Protein AF-A0A4Q4NKF7-F1 (afdb_monomer_lite)

Radius of gyration: 35.76 Å; chains: 1; bounding box: 92×66×94 Å

Organism: Alternaria alternata (NCBI:txid5599)

Secondary structure (DSSP, 8-state):
---S----HHHHHHHSPPPGGGGG-TTTHHHHHHHHHSPP------HHHHTTBTTEEE-TTS-EEE---EEEPPBPTTS-BPPP-TT--B-TTSPBP-BTTT----TTTS-EEE-SSSS-EEEGGGSSS--SSPPP--TT-SEEEPP--TTSHHHHHHHT-SPP--TT--S-----TTSPPP----PPP--BSSPPEEEPSSSS-----S-EEEE--SS----S-------S---S-GGGPEEEEEHHHHHHHHHHHHHHHHHHHHHHHHHHHHHHHHHHHHHHHHHHS-HHHHHHHHHHHHHHT-------SHHHHHHHHHHHHHH--HHHHHHHHTSPPPPPPHHHHHHHHHHHHHHHHHH--

Foldseek 3Di:
DPPDDDDFLLRCLVVDDDDPPLVVDVVCSVVVNVVSNDGDADDADPPCVQQFWPQWHADPNRDIDGDFDKDFADDDPPDFGDDDQQQDQADPVRDGAAAPQPRDHSPSPFGWDQAPVDRHIHTQCRAVVRHPDDQDDDSPDRIDGGDHGPVDCVVCLQCQVDDQPAPPCPPPPPVPPPDDPPPRHRDDQTETPDAAEDEDLDQADDDARPQEDEDEDPPPPDPSPDDDPPPPPPPVPSSHHYYYHYPVRVVVVVVVVVVVVVVVVVVVVVVVVVVVVVVVVVVVVLVPDQLVVNLVVLVVVVVVDPDDDDDDDPVVVVVVVSVCSNPDDPVVSVVVSPDDDDDDDPVVVVVVVVVVVVVDVVVYD

Sequence (365 aa):
VPDGAFYCYECNAKSAAPDDSADSYPSLGPLFNKLERTNPRAFALPSDIQNNFEGVSARPDGSYSEEVKKFPLAKNSGYGYQRPEYTKLIDADHKVILCTQCGVSSGNKRQMLKCDFCHAYWHLDCVDPPLANPPHISLEASQRDAWRCPRHIEHDLRSGLLLQNDLTSKDGDSEMADAAPVARVPRRVRVRKQPEYVESTFSRGMRNNGLIDIKNDPDDDTDGEGNYVFGDNESKDVNSKIFRVPEKGLILDFVSKVKSGRVGKKVEARHAADTASRRRASMQNFIAYPFPQQQAALALAQLANKTPETNLGEGKVHALILGLTSEAPPAVSSAMSNADPPPPSADERAHLEMLQKLIQQRLGA

Structure (mmCIF, N/CA/C/O backbone):
data_AF-A0A4Q4NKF7-F1
#
_entry.id   AF-A0A4Q4NKF7-F1
#
loop_
_atom_site.group_PDB
_atom_site.id
_atom_site.type_symbol
_atom_site.label_atom_id
_atom_site.label_alt_id
_atom_site.label_comp_id
_atom_site.label_asym_id
_atom_site.label_entity_id
_atom_site.label_seq_id
_atom_site.pdbx_PDB_ins_code
_atom_site.Cartn_x
_atom_site.Cartn_y
_atom_site.Cartn_z
_atom_site.occupancy
_atom_site.B_iso_or_equiv
_atom_site.auth_seq_id
_atom_site.auth_comp_id
_atom_site.auth_asym_id
_atom_site.auth_atom_id
_atom_site.pdbx_PDB_model_num
ATOM 1 N N . VAL A 1 1 ? 43.721 9.878 -8.831 1.00 48.84 1 VAL A N 1
ATOM 2 C CA . VAL A 1 1 ? 43.170 9.188 -10.021 1.00 48.84 1 VAL A CA 1
ATOM 3 C C . VAL A 1 1 ? 44.232 8.189 -10.449 1.00 48.84 1 VAL A C 1
ATOM 5 O O . VAL A 1 1 ? 45.390 8.567 -10.348 1.00 48.84 1 VAL A O 1
ATOM 8 N N . PRO A 1 2 ? 43.920 6.926 -10.778 1.00 61.34 2 PRO A N 1
ATOM 9 C CA . PRO A 1 2 ? 44.951 6.001 -11.239 1.00 61.34 2 PRO A CA 1
ATOM 10 C C . PRO A 1 2 ? 45.514 6.508 -12.574 1.00 61.34 2 PRO A C 1
ATOM 12 O O . PRO A 1 2 ? 44.757 6.669 -13.529 1.00 61.34 2 PRO A O 1
ATOM 15 N N . ASP A 1 3 ? 46.816 6.786 -12.619 1.00 57.28 3 ASP A N 1
ATOM 16 C CA . ASP A 1 3 ? 47.519 7.267 -13.810 1.00 57.28 3 ASP A CA 1
ATOM 17 C C . ASP A 1 3 ? 47.882 6.072 -14.707 1.00 57.28 3 ASP A C 1
ATOM 19 O O . ASP A 1 3 ? 48.965 5.497 -14.614 1.00 57.28 3 ASP A O 1
ATOM 23 N N . GLY A 1 4 ? 46.938 5.646 -15.548 1.00 74.25 4 GLY A N 1
ATOM 24 C CA . GLY A 1 4 ? 47.140 4.562 -16.509 1.00 74.25 4 GLY A CA 1
ATOM 25 C C . GLY A 1 4 ? 45.935 4.345 -17.425 1.00 74.25 4 GLY A C 1
ATOM 26 O O . GLY A 1 4 ? 44.800 4.653 -17.064 1.00 74.25 4 GLY A O 1
ATOM 27 N N . ALA A 1 5 ? 46.176 3.813 -18.627 1.00 78.19 5 ALA A N 1
ATOM 28 C CA . ALA A 1 5 ? 45.107 3.424 -19.543 1.00 78.19 5 ALA A CA 1
ATOM 29 C C . ALA A 1 5 ? 44.425 2.144 -19.032 1.00 78.19 5 ALA A C 1
ATOM 31 O O . ALA A 1 5 ? 45.059 1.097 -18.911 1.00 78.19 5 ALA A O 1
ATOM 32 N N . PHE A 1 6 ? 43.132 2.231 -18.716 1.00 78.62 6 PHE A N 1
ATOM 33 C CA . PHE A 1 6 ? 42.325 1.077 -18.327 1.00 78.62 6 PHE A CA 1
ATOM 34 C C . PHE A 1 6 ? 41.831 0.344 -19.578 1.00 78.62 6 PHE A C 1
ATOM 36 O O . PHE A 1 6 ? 41.068 0.900 -20.370 1.00 78.62 6 PHE A O 1
ATOM 43 N N . TYR A 1 7 ? 42.252 -0.908 -19.745 1.00 78.31 7 TYR A N 1
ATOM 44 C CA . TYR A 1 7 ? 41.812 -1.777 -20.833 1.00 78.31 7 TYR A CA 1
ATOM 45 C C . TYR A 1 7 ? 40.830 -2.830 -20.314 1.00 78.31 7 TYR A C 1
ATOM 47 O O . TYR A 1 7 ? 40.973 -3.340 -19.206 1.00 78.31 7 TYR A O 1
ATOM 55 N N . CYS A 1 8 ? 39.831 -3.170 -21.132 1.00 81.56 8 CYS A N 1
ATOM 56 C CA . CYS A 1 8 ? 38.895 -4.253 -20.835 1.00 81.56 8 CYS A CA 1
ATOM 57 C C . CYS A 1 8 ? 39.622 -5.610 -20.756 1.00 81.56 8 CYS A C 1
ATOM 59 O O . CYS A 1 8 ? 40.672 -5.757 -21.375 1.00 81.56 8 CYS A O 1
ATOM 61 N N . TYR A 1 9 ? 39.081 -6.627 -20.077 1.00 80.25 9 TYR A N 1
ATOM 62 C CA . TYR A 1 9 ? 39.738 -7.945 -19.971 1.00 80.25 9 TYR A CA 1
ATOM 63 C C . TYR A 1 9 ? 39.954 -8.602 -21.343 1.00 80.25 9 TYR A C 1
ATOM 65 O O . TYR A 1 9 ? 41.010 -9.161 -21.616 1.00 80.25 9 TYR A O 1
ATOM 73 N N . GLU A 1 10 ? 39.014 -8.419 -22.273 1.00 81.69 10 GLU A N 1
ATOM 74 C CA . GLU A 1 10 ? 39.175 -8.854 -23.670 1.00 81.69 10 GLU A CA 1
ATOM 75 C C . GLU A 1 10 ? 40.265 -8.083 -24.429 1.00 81.69 10 GLU A C 1
ATOM 77 O O . GLU A 1 10 ? 40.859 -8.606 -25.368 1.00 81.69 10 GLU A O 1
ATOM 82 N N . CYS A 1 11 ? 40.485 -6.823 -24.065 1.00 80.38 11 CYS A N 1
ATOM 83 C CA . CYS A 1 11 ? 41.453 -5.925 -24.679 1.00 80.38 11 CYS A CA 1
ATOM 84 C C . CYS A 1 11 ? 42.851 -6.234 -24.131 1.00 80.38 11 CYS A C 1
ATOM 86 O O . CYS A 1 11 ? 43.793 -6.368 -24.904 1.00 80.38 11 CYS A O 1
ATOM 88 N N . ASN A 1 12 ? 42.944 -6.431 -22.813 1.00 79.94 12 ASN A N 1
ATOM 89 C CA . ASN A 1 12 ? 44.158 -6.794 -22.100 1.00 79.94 12 ASN A CA 1
ATOM 90 C C . ASN A 1 12 ? 44.653 -8.180 -22.530 1.00 79.94 12 ASN A C 1
ATOM 92 O O . ASN A 1 12 ? 45.821 -8.334 -22.848 1.00 79.94 12 ASN A O 1
ATOM 96 N N . ALA A 1 13 ? 43.755 -9.159 -22.677 1.00 73.81 13 ALA A N 1
ATOM 97 C CA . ALA A 1 13 ? 44.094 -10.487 -23.190 1.00 73.81 13 ALA A CA 1
ATOM 98 C C . ALA A 1 13 ? 44.511 -10.499 -24.677 1.00 73.81 13 ALA A C 1
ATOM 100 O O . ALA A 1 13 ? 45.091 -11.475 -25.142 1.00 73.81 13 ALA A O 1
ATOM 101 N N . LYS A 1 14 ? 44.195 -9.447 -25.449 1.00 74.25 14 LYS A N 1
ATOM 102 C CA . LYS A 1 14 ? 44.674 -9.276 -26.834 1.00 74.25 14 LYS A CA 1
ATOM 103 C C . LYS A 1 14 ? 46.020 -8.553 -26.903 1.00 74.25 14 LYS A C 1
ATOM 105 O O . LYS A 1 14 ? 46.737 -8.736 -27.881 1.00 74.25 14 LYS A O 1
ATOM 110 N N . SER A 1 15 ? 46.325 -7.702 -25.923 1.00 70.25 15 SER A N 1
ATOM 111 C CA . SER A 1 15 ? 47.570 -6.927 -25.854 1.00 70.25 15 SER A CA 1
ATOM 112 C C . SER A 1 15 ? 48.666 -7.595 -25.026 1.00 70.25 15 SER A C 1
ATOM 114 O O . SER A 1 15 ? 49.839 -7.294 -25.231 1.00 70.25 15 SER A O 1
ATOM 116 N N . ALA A 1 16 ? 48.301 -8.463 -24.084 1.00 66.25 16 ALA A N 1
ATOM 117 C CA . ALA A 1 16 ? 49.237 -9.233 -23.282 1.00 66.25 16 ALA A CA 1
ATOM 118 C C . ALA A 1 16 ? 49.855 -10.358 -24.125 1.00 66.25 16 ALA A C 1
ATOM 120 O O . ALA A 1 16 ? 49.164 -11.030 -24.893 1.00 66.25 16 ALA A O 1
ATOM 121 N N . ALA A 1 17 ? 51.167 -10.554 -23.978 1.00 61.12 17 ALA A N 1
ATOM 122 C CA . ALA A 1 17 ? 51.824 -11.773 -24.434 1.00 61.12 17 ALA A CA 1
ATOM 123 C C . ALA A 1 17 ? 51.224 -12.978 -23.679 1.00 61.12 17 ALA A C 1
ATOM 125 O O . ALA A 1 17 ? 50.759 -12.797 -22.553 1.00 61.12 17 ALA A O 1
ATOM 126 N N . PRO A 1 18 ? 51.184 -14.184 -24.273 1.00 59.16 18 PRO A N 1
ATOM 127 C CA . PRO A 1 18 ? 50.710 -15.365 -23.560 1.00 59.16 18 PRO A CA 1
ATOM 128 C C . PRO A 1 18 ? 51.575 -15.584 -22.311 1.00 59.16 18 PRO A C 1
ATOM 130 O O . PRO A 1 18 ? 52.778 -15.796 -22.432 1.00 59.16 18 PRO A O 1
ATOM 133 N N . ASP A 1 19 ? 50.971 -15.488 -21.127 1.00 60.38 19 ASP A N 1
ATOM 134 C CA . ASP A 1 19 ? 51.617 -15.857 -19.868 1.00 60.38 19 ASP A CA 1
ATOM 135 C C . ASP A 1 19 ? 51.584 -17.388 -19.726 1.00 60.38 19 ASP A C 1
ATOM 137 O O . ASP A 1 19 ? 50.515 -18.003 -19.721 1.00 60.38 19 ASP A O 1
ATOM 141 N N . ASP A 1 20 ? 52.753 -18.010 -19.548 1.00 57.59 20 ASP A N 1
ATOM 142 C CA . ASP A 1 20 ? 52.935 -19.462 -19.344 1.00 57.59 20 ASP A CA 1
ATOM 143 C C . ASP A 1 20 ? 52.402 -19.960 -17.973 1.00 57.59 20 ASP A C 1
ATOM 145 O O . ASP A 1 20 ? 52.614 -21.098 -17.556 1.00 57.59 20 ASP A O 1
ATOM 149 N N . SER A 1 21 ? 51.688 -19.114 -17.223 1.00 57.19 21 SER A N 1
ATOM 150 C CA . SER A 1 21 ? 51.133 -19.437 -15.901 1.00 57.19 21 SER A CA 1
ATOM 151 C C . SER A 1 21 ? 50.000 -20.476 -15.961 1.00 57.19 21 SER A C 1
ATOM 153 O O . SER A 1 21 ? 49.759 -21.187 -14.977 1.00 57.19 21 SER A O 1
ATOM 155 N N . ALA A 1 22 ? 49.355 -20.629 -17.125 1.00 53.47 22 ALA A N 1
ATOM 156 C CA . ALA A 1 22 ? 48.313 -21.622 -17.392 1.00 53.47 22 ALA A CA 1
ATOM 157 C C . ALA A 1 22 ? 48.811 -23.082 -17.321 1.00 53.47 22 ALA A C 1
ATOM 159 O O . ALA A 1 22 ? 47.999 -23.992 -17.130 1.00 53.47 22 ALA A O 1
ATOM 160 N N . ASP A 1 23 ? 50.128 -23.304 -17.392 1.00 57.28 23 ASP A N 1
ATOM 161 C CA . ASP A 1 23 ? 50.753 -24.629 -17.290 1.00 57.28 23 ASP A CA 1
ATOM 162 C C . ASP A 1 23 ? 50.807 -25.166 -15.849 1.00 57.28 23 ASP A C 1
ATOM 164 O O . ASP A 1 23 ? 51.078 -26.346 -15.622 1.00 57.28 23 ASP A O 1
ATOM 168 N N . SER A 1 24 ? 50.486 -24.330 -14.853 1.00 64.75 24 SER A N 1
ATOM 169 C CA . SER A 1 24 ? 50.510 -24.723 -13.435 1.00 64.75 24 SER A CA 1
ATOM 170 C C . SER A 1 24 ? 49.331 -25.621 -13.023 1.00 64.75 24 SER A C 1
ATOM 172 O O . SER A 1 24 ? 49.418 -26.319 -12.013 1.00 64.75 24 SER A O 1
ATOM 174 N N . TYR A 1 25 ? 48.231 -25.639 -13.791 1.00 70.25 25 TYR A N 1
ATOM 175 C CA . TYR A 1 25 ? 47.032 -26.436 -13.489 1.00 70.25 25 TYR A CA 1
ATOM 176 C C . TYR A 1 25 ? 46.437 -27.067 -14.762 1.00 70.25 25 TYR A C 1
ATOM 178 O O . TYR A 1 25 ? 45.525 -26.497 -15.356 1.00 70.25 25 TYR A O 1
ATOM 186 N N . PRO A 1 26 ? 46.859 -28.273 -15.182 1.00 71.81 26 PRO A N 1
ATOM 187 C CA . PRO A 1 26 ? 46.463 -28.853 -16.473 1.00 71.81 26 PRO A CA 1
ATOM 188 C C . PRO A 1 26 ? 44.953 -29.120 -16.628 1.00 71.81 26 PRO A C 1
ATOM 190 O O . PRO A 1 26 ? 44.441 -29.141 -17.745 1.00 71.81 26 PRO A O 1
ATOM 193 N N . SER A 1 27 ? 44.211 -29.299 -15.530 1.00 79.38 27 SER A N 1
ATOM 194 C CA . SER A 1 27 ? 42.756 -29.524 -15.561 1.00 79.38 27 SER A CA 1
ATOM 195 C C . SER A 1 27 ? 41.921 -28.238 -15.549 1.00 79.38 27 SER A C 1
ATOM 197 O O . SER A 1 27 ? 40.806 -28.230 -16.069 1.00 79.38 27 SER A O 1
ATOM 199 N N . LEU A 1 28 ? 42.440 -27.152 -14.966 1.00 80.75 28 LEU A N 1
ATOM 200 C CA . LEU A 1 28 ? 41.718 -25.886 -14.777 1.00 80.75 28 LEU A CA 1
ATOM 201 C C . LEU A 1 28 ? 42.292 -24.729 -15.609 1.00 80.75 28 LEU A C 1
ATOM 203 O O . LEU A 1 28 ? 41.629 -23.706 -15.756 1.00 80.75 28 LEU A O 1
ATOM 207 N N . GLY A 1 29 ? 43.469 -24.891 -16.214 1.00 77.19 29 GLY A N 1
ATOM 208 C CA . GLY A 1 29 ? 44.121 -23.902 -17.078 1.00 77.19 29 GLY A CA 1
ATOM 209 C C . GLY A 1 29 ? 43.219 -23.375 -18.203 1.00 77.19 29 GLY A C 1
ATOM 210 O O . GLY A 1 29 ? 43.100 -22.159 -18.358 1.00 77.19 29 GLY A O 1
ATOM 211 N N . PRO A 1 30 ? 42.457 -24.227 -18.923 1.00 80.88 30 PRO A N 1
ATOM 212 C CA . PRO A 1 30 ? 41.509 -23.757 -19.935 1.00 80.88 30 PRO A CA 1
ATOM 213 C C . PRO A 1 30 ? 40.360 -22.903 -19.375 1.00 80.88 30 PRO A C 1
ATOM 215 O O . PRO A 1 30 ? 39.763 -22.120 -20.115 1.00 80.88 30 PRO A O 1
ATOM 218 N N . LEU A 1 31 ? 40.012 -23.067 -18.094 1.00 81.31 31 LEU A N 1
ATOM 219 C CA . LEU A 1 31 ? 38.978 -22.275 -17.425 1.00 81.31 31 LEU A CA 1
ATOM 220 C C . LEU A 1 31 ? 39.528 -20.926 -16.964 1.00 81.31 31 LEU A C 1
ATOM 222 O O . LEU A 1 31 ? 38.865 -19.919 -17.196 1.00 81.31 31 LEU A O 1
ATOM 226 N N . PHE A 1 32 ? 40.735 -20.887 -16.394 1.00 80.56 32 PHE A N 1
ATOM 227 C CA . PHE A 1 32 ? 41.399 -19.635 -16.018 1.00 80.56 32 PHE A CA 1
ATOM 228 C C . PHE A 1 32 ? 41.667 -18.748 -17.240 1.00 80.56 32 PHE A C 1
ATOM 230 O O . PHE A 1 32 ? 41.266 -17.587 -17.237 1.00 80.56 32 PHE A O 1
ATOM 237 N N . ASN A 1 33 ? 42.142 -19.330 -18.348 1.00 78.31 33 ASN A N 1
ATOM 238 C CA . ASN A 1 33 ? 42.313 -18.616 -19.620 1.00 78.31 33 ASN A CA 1
ATOM 239 C C . ASN A 1 33 ? 40.998 -18.047 -20.176 1.00 78.31 33 ASN A C 1
ATOM 241 O O . ASN A 1 33 ? 40.972 -16.993 -20.813 1.00 78.31 33 ASN A O 1
ATOM 245 N N . LYS A 1 34 ? 39.874 -18.744 -19.963 1.00 82.94 34 LYS A N 1
ATOM 246 C CA . LYS A 1 34 ? 38.555 -18.217 -20.334 1.00 82.94 34 LYS A CA 1
ATOM 247 C C . LYS A 1 34 ? 38.126 -17.092 -19.398 1.00 82.94 34 LYS A C 1
ATOM 249 O O . LYS A 1 34 ? 37.615 -16.097 -19.895 1.00 82.94 34 LYS A O 1
ATOM 254 N N . LEU A 1 35 ? 38.347 -17.237 -18.092 1.00 82.12 35 LEU A N 1
ATOM 255 C CA . LEU A 1 35 ? 37.954 -16.264 -17.073 1.00 82.12 35 LEU A CA 1
ATOM 256 C C . LEU A 1 35 ? 38.693 -14.933 -17.259 1.00 82.12 35 LEU A C 1
ATOM 258 O O . LEU A 1 35 ? 38.050 -13.887 -17.289 1.00 82.12 35 LEU A O 1
ATOM 262 N N . GLU A 1 36 ? 40.005 -14.976 -17.487 1.00 79.44 36 GLU A N 1
ATOM 263 C CA . GLU A 1 36 ? 40.850 -13.794 -17.717 1.00 79.44 36 GLU A CA 1
ATOM 264 C C . GLU A 1 36 ? 40.511 -13.047 -19.012 1.00 79.44 36 GLU A C 1
ATOM 266 O O . GLU A 1 36 ? 40.749 -11.845 -19.119 1.00 79.44 36 GLU A O 1
ATOM 271 N N . ARG A 1 37 ? 39.909 -13.740 -19.989 1.00 82.25 37 ARG A N 1
ATOM 272 C CA . ARG A 1 37 ? 39.471 -13.156 -21.264 1.00 82.25 37 ARG A CA 1
ATOM 273 C C . ARG A 1 37 ? 38.011 -12.705 -21.256 1.00 82.25 37 ARG A C 1
ATOM 275 O O . ARG A 1 37 ? 37.599 -11.990 -22.167 1.00 82.25 37 ARG A O 1
ATOM 282 N N . THR A 1 38 ? 37.207 -13.121 -20.281 1.00 82.44 38 THR A N 1
ATOM 283 C CA . THR A 1 38 ? 35.796 -12.730 -20.183 1.00 82.44 38 THR A CA 1
ATOM 284 C C . THR A 1 38 ? 35.627 -11.510 -19.296 1.00 82.44 38 THR A C 1
ATOM 286 O O . THR A 1 38 ? 35.990 -11.527 -18.124 1.00 82.44 38 THR A O 1
ATOM 289 N N . ASN A 1 39 ? 34.999 -10.461 -19.827 1.00 81.94 39 ASN A N 1
ATOM 290 C CA . ASN A 1 39 ? 34.592 -9.333 -18.999 1.00 81.94 39 ASN A CA 1
ATOM 291 C C . ASN A 1 39 ? 33.530 -9.781 -17.973 1.00 81.94 39 ASN A C 1
ATOM 293 O O . ASN A 1 39 ? 32.580 -10.479 -18.352 1.00 81.94 39 ASN A O 1
ATOM 297 N N . PRO A 1 40 ? 33.635 -9.368 -16.695 1.00 78.31 40 PRO A N 1
ATOM 298 C CA . PRO A 1 40 ? 32.617 -9.673 -15.702 1.00 78.31 40 PRO A CA 1
ATOM 299 C C . PRO A 1 40 ? 31.291 -9.034 -16.125 1.00 78.31 40 PRO A C 1
ATOM 301 O O . PRO A 1 40 ? 31.213 -7.833 -16.382 1.00 78.31 40 PRO A O 1
ATOM 304 N N . ARG A 1 41 ? 30.235 -9.845 -16.208 1.00 72.56 41 ARG A N 1
ATOM 305 C CA . ARG A 1 41 ? 28.868 -9.375 -16.452 1.00 72.56 41 ARG A CA 1
ATOM 306 C C . ARG A 1 41 ? 28.084 -9.464 -15.155 1.00 72.56 41 ARG A C 1
ATOM 308 O O . ARG A 1 41 ? 28.247 -10.416 -14.393 1.00 72.56 41 ARG A O 1
ATOM 315 N N . ALA A 1 42 ? 27.209 -8.491 -14.921 1.00 74.69 42 ALA A N 1
ATOM 316 C CA . ALA A 1 42 ? 26.218 -8.618 -13.866 1.00 74.69 42 ALA A CA 1
ATOM 317 C C . ALA A 1 42 ? 25.374 -9.878 -14.119 1.00 74.69 42 ALA A C 1
ATOM 319 O O . ALA A 1 42 ? 25.045 -10.196 -15.265 1.00 74.69 42 ALA A O 1
ATOM 320 N N . PHE A 1 43 ? 25.046 -10.605 -13.051 1.00 76.94 43 PHE A N 1
ATOM 321 C CA . PHE A 1 43 ? 24.174 -11.769 -13.135 1.00 76.94 43 PHE A CA 1
ATOM 322 C C . PHE A 1 43 ? 22.834 -11.367 -13.770 1.00 76.94 43 PHE A C 1
ATOM 324 O O . PHE A 1 43 ? 22.115 -10.521 -13.237 1.00 76.94 43 PHE A O 1
ATOM 331 N N . ALA A 1 44 ? 22.506 -11.978 -14.908 1.00 77.50 44 ALA A N 1
ATOM 332 C CA . ALA A 1 44 ? 21.255 -11.767 -15.623 1.00 77.50 44 ALA A CA 1
ATOM 333 C C . ALA A 1 44 ? 20.471 -13.080 -15.651 1.00 77.50 44 ALA A C 1
ATOM 335 O O . ALA A 1 44 ? 21.021 -14.129 -15.988 1.00 77.50 44 ALA A O 1
ATOM 336 N N . LEU A 1 45 ? 19.182 -13.028 -15.305 1.00 81.94 45 LEU A N 1
ATOM 337 C CA . LEU A 1 45 ? 18.319 -14.203 -15.415 1.00 81.94 45 LEU A CA 1
ATOM 338 C C . LEU A 1 45 ? 18.084 -14.539 -16.902 1.00 81.94 45 LEU A C 1
ATOM 340 O O . LEU A 1 45 ? 18.171 -13.640 -17.737 1.00 81.94 45 LEU A O 1
ATOM 344 N N . PRO A 1 46 ? 17.755 -15.790 -17.256 1.00 85.62 46 PRO A N 1
ATOM 345 C CA . PRO A 1 46 ? 17.322 -16.144 -18.608 1.00 85.62 46 PRO A CA 1
ATOM 346 C C . PRO A 1 46 ? 16.171 -15.261 -19.114 1.00 85.62 46 PRO A C 1
ATOM 348 O O . PRO A 1 46 ? 15.293 -14.877 -18.335 1.00 85.62 46 PRO A O 1
ATOM 351 N N . SER A 1 47 ? 16.149 -14.978 -20.422 1.00 78.94 47 SER A N 1
ATOM 352 C CA . SER A 1 47 ? 15.146 -14.120 -21.084 1.00 78.94 47 SER A CA 1
ATOM 353 C C . SER A 1 47 ? 13.708 -14.547 -20.799 1.00 78.94 47 SER A C 1
ATOM 355 O O . SER A 1 47 ? 12.826 -13.700 -20.657 1.00 78.94 47 SER A O 1
ATOM 357 N N . ASP A 1 48 ? 13.488 -15.851 -20.662 1.00 80.69 48 ASP A N 1
ATOM 358 C CA . ASP A 1 48 ? 12.171 -16.434 -20.412 1.00 80.69 48 ASP A CA 1
ATOM 359 C C . ASP A 1 48 ? 11.637 -16.020 -19.039 1.00 80.69 48 ASP A C 1
ATOM 361 O O . ASP A 1 48 ? 10.456 -15.723 -18.890 1.00 80.69 48 ASP A O 1
ATOM 365 N N . ILE A 1 49 ? 12.519 -15.913 -18.039 1.00 80.81 49 ILE A N 1
ATOM 366 C CA . ILE A 1 49 ? 12.158 -15.476 -16.687 1.00 80.81 49 ILE A CA 1
ATOM 367 C C . ILE A 1 49 ? 12.051 -13.950 -16.627 1.00 80.81 49 ILE A C 1
ATOM 369 O O . ILE A 1 49 ? 11.142 -13.427 -15.981 1.00 80.81 49 ILE A O 1
ATOM 373 N N . GLN A 1 50 ? 12.936 -13.232 -17.327 1.00 79.75 50 GLN A N 1
ATOM 374 C CA . GLN A 1 50 ? 12.899 -11.766 -17.397 1.00 79.75 50 GLN A CA 1
ATOM 375 C C . GLN A 1 50 ? 11.576 -11.252 -17.981 1.00 79.75 50 GLN A C 1
ATOM 377 O O . GLN A 1 50 ? 11.033 -10.267 -17.489 1.00 79.75 50 GLN A O 1
ATOM 382 N N . ASN A 1 51 ? 11.047 -11.943 -18.996 1.00 79.06 51 ASN A N 1
ATOM 383 C CA . ASN A 1 51 ? 9.834 -11.552 -19.710 1.00 79.06 51 ASN A CA 1
ATOM 384 C C . ASN A 1 51 ? 8.558 -12.236 -19.205 1.00 79.06 51 ASN A C 1
ATOM 386 O O . ASN A 1 51 ? 7.494 -11.967 -19.760 1.00 79.06 51 ASN A O 1
ATOM 390 N N . ASN A 1 52 ? 8.639 -13.093 -18.183 1.00 81.69 52 ASN A N 1
ATOM 391 C CA . ASN A 1 52 ? 7.492 -13.857 -17.686 1.00 81.69 52 ASN A CA 1
ATOM 392 C C . ASN A 1 52 ? 6.411 -12.949 -17.075 1.00 81.69 52 ASN A C 1
ATOM 394 O O . ASN A 1 52 ? 5.219 -13.172 -17.269 1.00 81.69 52 ASN A O 1
ATOM 398 N N . PHE A 1 53 ? 6.817 -11.900 -16.358 1.00 78.81 53 PHE A N 1
ATOM 399 C CA . PHE A 1 53 ? 5.896 -11.025 -15.633 1.00 78.81 53 PHE A CA 1
ATOM 400 C C . PHE A 1 53 ? 5.530 -9.772 -16.429 1.00 78.81 53 PHE A C 1
ATOM 402 O O . PHE A 1 53 ? 6.361 -9.183 -17.124 1.00 78.81 53 PHE A O 1
ATOM 409 N N . GLU A 1 54 ? 4.276 -9.348 -16.315 1.00 76.81 54 GLU A N 1
ATOM 410 C CA . GLU A 1 54 ? 3.789 -8.103 -16.898 1.00 76.81 54 GLU A CA 1
ATOM 411 C C . GLU A 1 54 ? 4.467 -6.894 -16.231 1.00 76.81 54 GLU A C 1
ATOM 413 O O . GLU A 1 54 ? 4.633 -6.844 -15.011 1.00 76.81 54 GLU A O 1
ATOM 418 N N . GLY A 1 55 ? 4.898 -5.920 -17.038 1.00 72.25 55 GLY A N 1
ATOM 419 C CA . GLY A 1 55 ? 5.500 -4.675 -16.555 1.00 72.25 55 GLY A CA 1
ATOM 420 C C . GLY A 1 55 ? 6.955 -4.772 -16.082 1.00 72.25 55 GLY A C 1
ATOM 421 O O . GLY A 1 55 ? 7.495 -3.757 -15.645 1.00 72.25 55 GLY A O 1
ATOM 422 N N . VAL A 1 56 ? 7.605 -5.938 -16.183 1.00 77.56 56 VAL A N 1
ATOM 423 C CA . VAL A 1 56 ? 9.046 -6.100 -15.928 1.00 77.56 56 VAL A CA 1
ATOM 424 C C . VAL A 1 56 ? 9.778 -6.286 -17.252 1.00 77.56 56 VAL A C 1
ATOM 426 O O . VAL A 1 56 ? 9.424 -7.141 -18.063 1.00 77.56 56 VAL A O 1
ATOM 429 N N . SER A 1 57 ? 10.816 -5.478 -17.454 1.00 76.19 57 SER A N 1
ATOM 430 C CA . SER A 1 57 ? 11.710 -5.567 -18.605 1.00 76.19 57 SER A CA 1
ATOM 431 C C . SER A 1 57 ? 13.160 -5.463 -18.138 1.00 76.19 57 SER A C 1
ATOM 433 O O . SER A 1 57 ? 13.475 -4.710 -17.210 1.00 76.19 57 SER A O 1
ATOM 435 N N . ALA A 1 58 ? 14.052 -6.225 -18.765 1.00 80.75 58 ALA A N 1
ATOM 436 C CA . ALA A 1 58 ? 15.486 -6.039 -18.594 1.00 80.75 58 ALA A CA 1
ATOM 437 C C . ALA A 1 58 ? 16.010 -5.136 -19.712 1.00 80.75 58 ALA A C 1
ATOM 439 O O . ALA A 1 58 ? 15.715 -5.340 -20.892 1.00 80.75 58 ALA A O 1
ATOM 440 N N . ARG A 1 59 ? 16.792 -4.125 -19.340 1.00 76.38 59 ARG A N 1
ATOM 441 C CA . ARG A 1 59 ? 17.519 -3.289 -20.297 1.00 76.38 59 ARG A CA 1
ATOM 442 C C . ARG A 1 59 ? 18.718 -4.054 -20.873 1.00 76.38 59 ARG A C 1
ATOM 444 O O . ARG A 1 59 ? 19.170 -5.014 -20.247 1.00 76.38 59 ARG A O 1
ATOM 451 N N . PRO A 1 60 ? 19.293 -3.605 -22.006 1.00 73.25 60 PRO A N 1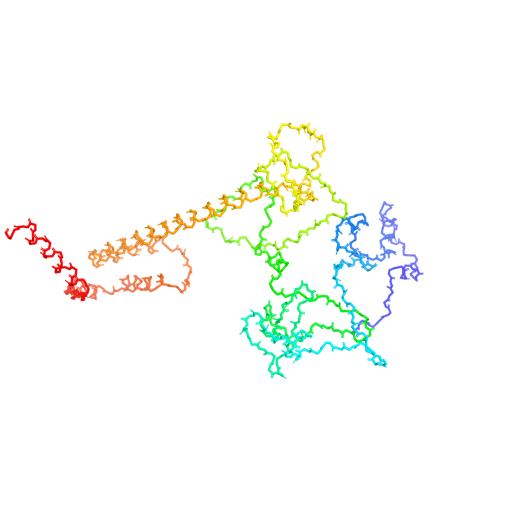
ATOM 452 C CA . PRO A 1 60 ? 20.517 -4.191 -22.567 1.00 73.25 60 PRO A CA 1
ATOM 453 C C . PRO A 1 60 ? 21.681 -4.275 -21.565 1.00 73.25 60 PRO A C 1
ATOM 455 O O . PRO A 1 60 ? 22.484 -5.202 -21.626 1.00 73.25 60 PRO A O 1
ATOM 458 N N . ASP A 1 61 ? 21.713 -3.357 -20.595 1.00 71.94 61 ASP A N 1
ATOM 459 C CA . ASP A 1 61 ? 22.723 -3.286 -19.531 1.00 71.94 61 ASP A CA 1
ATOM 460 C C . ASP A 1 61 ? 22.497 -4.306 -18.394 1.00 71.94 61 ASP A C 1
ATOM 462 O O . ASP A 1 61 ? 23.261 -4.350 -17.432 1.00 71.94 61 ASP A O 1
ATOM 466 N N . GLY A 1 62 ? 21.425 -5.106 -18.456 1.00 71.06 62 GLY A N 1
ATOM 467 C CA . GLY A 1 62 ? 21.055 -6.085 -17.427 1.00 71.06 62 GLY A CA 1
ATOM 468 C C . GLY A 1 62 ? 20.325 -5.499 -16.213 1.00 71.06 62 GLY A C 1
ATOM 469 O O . GLY A 1 62 ? 19.960 -6.242 -15.303 1.00 71.06 62 GLY A O 1
ATOM 470 N N . SER A 1 63 ? 20.071 -4.186 -16.189 1.00 76.38 63 SER A N 1
ATOM 471 C CA . SER A 1 63 ? 19.247 -3.551 -15.156 1.00 76.38 63 SER A CA 1
ATOM 472 C C . SER A 1 63 ? 17.757 -3.816 -15.395 1.00 76.38 63 SER A C 1
ATOM 474 O O . SER A 1 63 ? 17.248 -3.660 -16.508 1.00 76.38 63 SER A O 1
ATOM 476 N N . TYR A 1 64 ? 17.042 -4.211 -14.340 1.00 75.31 64 TYR A N 1
ATOM 477 C CA . TYR A 1 64 ? 15.590 -4.373 -14.387 1.00 75.31 64 TYR A CA 1
ATOM 478 C C . TYR A 1 64 ? 14.916 -3.011 -14.268 1.00 75.31 64 TYR A C 1
ATOM 480 O O . TYR A 1 64 ? 15.137 -2.288 -13.295 1.00 75.31 64 TYR A O 1
ATOM 488 N N . SER A 1 65 ? 14.070 -2.672 -15.238 1.00 71.62 65 SER A N 1
ATOM 489 C CA . SER A 1 65 ? 13.191 -1.511 -15.150 1.00 71.62 65 SER A CA 1
ATOM 490 C C . SER A 1 65 ? 11.735 -1.911 -15.286 1.00 71.62 65 SER A C 1
ATOM 492 O O . SER A 1 65 ? 11.369 -2.777 -16.082 1.00 71.62 65 SER A O 1
ATOM 494 N N . GLU A 1 66 ? 10.903 -1.242 -14.502 1.00 71.25 66 GLU A N 1
ATOM 495 C CA . GLU A 1 66 ? 9.462 -1.388 -14.582 1.00 71.25 66 GLU A CA 1
ATOM 496 C C . GLU A 1 66 ? 8.899 -0.414 -15.610 1.00 71.25 66 GLU A C 1
ATOM 498 O O . GLU A 1 66 ? 9.325 0.743 -15.693 1.00 71.25 66 GLU A O 1
ATOM 503 N N . GLU A 1 67 ? 7.931 -0.877 -16.390 1.00 69.12 67 GLU A N 1
ATOM 504 C CA . GLU A 1 67 ? 7.250 -0.034 -17.364 1.00 69.12 67 GLU A CA 1
ATOM 505 C C . GLU A 1 67 ? 6.321 0.946 -16.638 1.00 69.12 67 GLU A C 1
ATOM 507 O O . GLU A 1 67 ? 5.214 0.621 -16.203 1.00 69.12 67 GLU A O 1
ATOM 512 N N . VAL A 1 68 ? 6.781 2.186 -16.484 1.00 70.94 68 VAL A N 1
ATOM 513 C CA . VAL A 1 68 ? 5.924 3.287 -16.044 1.00 70.94 68 VAL A CA 1
ATOM 514 C C . VAL A 1 68 ? 5.097 3.738 -17.243 1.00 70.94 68 VAL A C 1
ATOM 516 O O . VAL A 1 68 ? 5.648 4.039 -18.301 1.00 70.94 68 VAL A O 1
ATOM 519 N N . LYS A 1 69 ? 3.767 3.788 -17.090 1.00 75.31 69 LYS A N 1
ATOM 520 C CA . LYS A 1 69 ? 2.885 4.353 -18.120 1.00 75.31 69 LYS A CA 1
ATOM 521 C C . LYS A 1 69 ? 3.343 5.776 -18.434 1.00 75.31 69 LYS A C 1
ATOM 523 O O . LYS A 1 69 ? 3.536 6.579 -17.524 1.00 75.31 69 LYS A O 1
ATOM 528 N N . LYS A 1 70 ? 3.503 6.075 -19.719 1.00 77.12 70 LYS A N 1
ATOM 529 C CA . LYS A 1 70 ? 3.925 7.388 -20.197 1.00 77.12 70 LYS A CA 1
ATOM 530 C C . LYS A 1 70 ? 2.757 8.100 -20.854 1.00 77.12 70 LYS A C 1
ATOM 532 O O . LYS A 1 70 ? 2.080 7.516 -21.697 1.00 77.12 70 LYS A O 1
ATOM 537 N N . PHE A 1 71 ? 2.537 9.355 -20.486 1.00 75.25 71 PHE A N 1
ATOM 538 C CA . PHE A 1 71 ? 1.489 10.184 -21.071 1.00 75.25 71 PHE A CA 1
ATOM 539 C C . PHE A 1 71 ? 2.086 11.172 -22.077 1.00 75.25 71 PHE A C 1
ATOM 541 O O . PHE A 1 71 ? 3.111 11.796 -21.780 1.00 75.25 71 PHE A O 1
ATOM 548 N N . PRO A 1 72 ? 1.472 11.324 -23.266 1.00 72.81 72 PRO A N 1
ATOM 549 C CA . PRO A 1 72 ? 1.936 12.283 -24.256 1.00 72.81 72 PRO A CA 1
ATOM 550 C C . PRO A 1 72 ? 1.724 13.711 -23.750 1.00 72.81 72 PRO A C 1
ATOM 552 O O . PRO A 1 72 ? 0.686 14.032 -23.166 1.00 72.81 72 PRO A O 1
ATOM 555 N N . LEU A 1 73 ? 2.702 14.583 -23.991 1.00 72.12 73 LEU A N 1
ATOM 556 C CA . LEU A 1 73 ? 2.535 16.010 -23.734 1.00 72.12 73 LEU A CA 1
ATOM 557 C C . LEU A 1 73 ? 1.746 16.676 -24.858 1.00 72.12 73 LEU A C 1
ATOM 559 O O . LEU A 1 73 ? 1.949 16.385 -26.038 1.00 72.12 73 LEU A O 1
ATOM 563 N N . ALA A 1 74 ? 0.879 17.617 -24.483 1.00 69.25 74 ALA A N 1
ATOM 564 C CA . ALA A 1 74 ? 0.186 18.459 -25.445 1.00 69.25 74 ALA A CA 1
ATOM 565 C C . ALA A 1 74 ? 1.207 19.308 -26.223 1.00 69.25 74 ALA A C 1
ATOM 567 O O . ALA A 1 74 ? 2.033 20.011 -25.634 1.00 69.25 74 ALA A O 1
ATOM 568 N N . LYS A 1 75 ? 1.147 19.220 -27.554 1.00 63.97 75 LYS A N 1
ATOM 569 C CA . LYS A 1 75 ? 1.907 20.077 -28.468 1.00 63.97 75 LYS A CA 1
ATOM 570 C C . LYS A 1 75 ? 1.152 21.389 -28.634 1.00 63.97 75 LYS A C 1
ATOM 572 O O . LYS A 1 75 ? -0.047 21.353 -28.898 1.00 63.97 75 LYS A O 1
ATOM 577 N N . ASN A 1 76 ? 1.842 22.520 -28.522 1.00 60.44 76 ASN A N 1
ATOM 578 C CA . ASN A 1 76 ? 1.277 23.807 -28.917 1.00 60.44 76 ASN A CA 1
ATOM 579 C C . ASN A 1 76 ? 1.838 24.211 -30.289 1.00 60.44 76 ASN A C 1
ATOM 581 O O . ASN A 1 76 ? 2.973 23.859 -30.623 1.00 60.44 76 ASN A O 1
ATOM 585 N N . SER A 1 77 ? 1.042 24.889 -31.120 1.00 51.66 77 SER A N 1
ATOM 586 C CA . SER A 1 77 ? 1.414 25.174 -32.511 1.00 51.66 77 SER A CA 1
ATOM 587 C C . SER A 1 77 ? 2.628 26.113 -32.577 1.00 51.66 77 SER A C 1
ATOM 589 O O . SER A 1 77 ? 2.496 27.320 -32.396 1.00 51.66 77 SER A O 1
ATOM 591 N N . GLY A 1 78 ? 3.815 25.556 -32.834 1.00 60.06 78 GLY A N 1
ATOM 592 C CA . GLY A 1 78 ? 5.029 26.304 -33.189 1.00 60.06 78 GLY A CA 1
ATOM 593 C C . GLY A 1 78 ? 6.121 26.418 -32.117 1.00 60.06 78 GLY A C 1
ATOM 594 O O . GLY A 1 78 ? 7.246 26.742 -32.475 1.00 60.06 78 GLY A O 1
ATOM 595 N N . TYR A 1 79 ? 5.854 26.100 -30.844 1.00 53.06 79 TYR A N 1
ATOM 596 C CA . TYR A 1 79 ? 6.845 26.197 -29.754 1.00 53.06 79 TYR A CA 1
ATOM 597 C C . TYR A 1 79 ? 6.786 24.979 -28.813 1.00 53.06 79 TYR A C 1
ATOM 599 O O . TYR A 1 79 ? 6.272 25.057 -27.702 1.00 53.06 79 TYR A O 1
ATOM 607 N N . GLY A 1 80 ? 7.335 23.843 -29.260 1.00 62.19 80 GLY A N 1
ATOM 608 C CA . GLY A 1 80 ? 7.668 22.692 -28.404 1.00 62.19 80 GLY A CA 1
ATOM 609 C C . GLY A 1 80 ? 6.529 22.086 -27.560 1.00 62.19 80 GLY A C 1
ATOM 610 O O . GLY A 1 80 ? 5.340 22.295 -27.804 1.00 62.19 80 GLY A O 1
ATOM 611 N N . TYR A 1 81 ? 6.910 21.270 -26.572 1.00 62.03 81 TYR A N 1
ATOM 612 C CA . TYR A 1 81 ? 5.991 20.683 -25.591 1.00 62.03 81 TYR A CA 1
ATOM 613 C C . TYR A 1 81 ? 5.830 21.636 -24.397 1.00 62.03 81 TYR A C 1
ATOM 615 O O . TYR A 1 81 ? 6.813 21.992 -23.744 1.00 62.03 81 TYR A O 1
ATOM 623 N N . GLN A 1 82 ? 4.598 22.057 -24.097 1.00 64.31 82 GLN A N 1
ATOM 624 C CA . GLN A 1 82 ? 4.335 23.007 -23.011 1.00 64.31 82 GLN A CA 1
ATOM 625 C C . GLN A 1 82 ? 4.338 22.293 -21.651 1.00 64.31 82 GLN A C 1
ATOM 627 O O . GLN A 1 82 ? 3.693 21.257 -21.469 1.00 64.31 82 GLN A O 1
ATOM 632 N N . ARG A 1 83 ? 5.040 22.870 -20.665 1.00 64.62 83 ARG A N 1
ATOM 633 C CA . ARG A 1 83 ? 4.922 22.438 -19.264 1.00 64.62 83 ARG A CA 1
ATOM 634 C C . ARG A 1 83 ? 3.479 22.663 -18.792 1.00 64.62 83 ARG A C 1
ATOM 636 O O . ARG A 1 83 ? 2.965 23.762 -19.000 1.00 64.62 83 ARG A O 1
ATOM 643 N N . PRO A 1 84 ? 2.825 21.673 -18.155 1.00 68.44 84 PRO A N 1
ATOM 644 C CA . PRO A 1 84 ? 1.505 21.869 -17.572 1.00 68.44 84 PRO A CA 1
ATOM 645 C C . PRO A 1 84 ? 1.519 23.055 -16.607 1.00 68.44 84 PRO A C 1
ATOM 647 O O . PRO A 1 84 ? 2.410 23.166 -15.767 1.00 68.44 84 PRO A O 1
ATOM 650 N N . GLU A 1 85 ? 0.540 23.948 -16.723 1.00 71.69 85 GLU A N 1
ATOM 651 C CA . GLU A 1 85 ? 0.398 25.049 -15.772 1.00 71.69 85 GLU A CA 1
ATOM 652 C C . GLU A 1 85 ? -0.135 24.492 -14.448 1.00 71.69 85 GLU A C 1
ATOM 654 O O . GLU A 1 85 ? -1.273 24.027 -14.364 1.00 71.69 85 GLU A O 1
ATOM 659 N N . TYR A 1 86 ? 0.698 24.532 -13.411 1.00 74.44 86 TYR A N 1
ATOM 660 C CA . TYR A 1 86 ? 0.382 23.975 -12.093 1.00 74.44 86 TYR A CA 1
ATOM 661 C C . TYR A 1 86 ? -0.439 24.920 -11.202 1.00 74.44 86 TYR A C 1
ATOM 663 O O . TYR A 1 86 ? -0.782 24.561 -10.082 1.00 74.44 86 TYR A O 1
ATOM 671 N N . THR A 1 87 ? -0.750 26.133 -11.659 1.00 76.25 87 THR A N 1
ATOM 672 C CA . THR A 1 87 ? -1.479 27.154 -10.882 1.00 76.25 87 THR A CA 1
ATOM 673 C C . THR A 1 87 ? -2.905 27.388 -11.376 1.00 76.25 87 THR A C 1
ATOM 675 O O . THR A 1 87 ? -3.547 28.358 -10.979 1.00 76.25 87 THR A O 1
ATOM 678 N N . LYS A 1 88 ? -3.425 26.512 -12.246 1.00 75.38 88 LYS A N 1
ATOM 679 C CA . LYS A 1 88 ? -4.800 26.625 -12.745 1.00 75.38 88 LYS A CA 1
ATOM 680 C C . LYS A 1 88 ? -5.794 26.546 -11.586 1.00 75.38 88 LYS A C 1
ATOM 682 O O . LYS A 1 88 ? -5.756 25.618 -10.782 1.00 75.38 88 LYS A O 1
ATOM 687 N N . LEU A 1 89 ? -6.693 27.526 -11.521 1.00 77.00 89 LEU A N 1
ATOM 688 C CA . LEU A 1 89 ? -7.741 27.616 -10.496 1.00 77.00 89 LEU A CA 1
ATOM 689 C C . LEU A 1 89 ? -9.060 26.979 -10.937 1.00 77.00 89 LEU A C 1
ATOM 691 O O . LEU A 1 89 ? -9.882 26.611 -10.098 1.00 77.00 89 LEU A O 1
ATOM 695 N N . ILE A 1 90 ? -9.266 26.877 -12.248 1.00 77.94 90 ILE A N 1
ATOM 696 C CA . ILE A 1 90 ? -10.521 26.471 -12.867 1.00 77.94 90 ILE A CA 1
ATOM 697 C C . ILE A 1 90 ? -10.196 25.417 -13.927 1.00 77.94 90 ILE A C 1
ATOM 699 O O . ILE A 1 90 ? -9.250 25.585 -14.701 1.00 77.94 90 ILE A O 1
ATOM 703 N N . ASP A 1 91 ? -10.950 24.321 -13.920 1.00 76.75 91 ASP A N 1
ATOM 704 C CA . ASP A 1 91 ? -10.835 23.259 -14.920 1.00 76.75 91 ASP A CA 1
ATOM 705 C C . ASP A 1 91 ? -11.503 23.668 -16.248 1.00 76.75 91 ASP A C 1
ATOM 707 O O . ASP A 1 91 ? -12.193 24.686 -16.323 1.00 76.75 91 ASP A O 1
ATOM 711 N N . ALA A 1 92 ? -11.338 22.859 -17.297 1.00 75.88 92 ALA A N 1
ATOM 712 C CA . ALA A 1 92 ? -11.983 23.084 -18.595 1.00 75.88 92 ALA A CA 1
ATOM 713 C C . ALA A 1 92 ? -13.520 23.184 -18.493 1.00 75.88 92 ALA A C 1
ATOM 715 O O . ALA A 1 92 ? -14.138 23.925 -19.250 1.00 75.88 92 ALA A O 1
ATOM 716 N N . ASP A 1 93 ? -14.115 22.519 -17.497 1.00 78.38 93 ASP A N 1
ATOM 717 C CA . ASP A 1 93 ? -15.560 22.505 -17.237 1.00 78.38 93 ASP A CA 1
ATOM 718 C C . ASP A 1 93 ? -16.025 23.639 -16.296 1.00 78.38 93 ASP A C 1
ATOM 720 O O . ASP A 1 93 ? -17.076 23.547 -15.663 1.00 78.38 93 ASP A O 1
ATOM 724 N N . HIS A 1 94 ? -15.214 24.688 -16.121 1.00 74.81 94 HIS A N 1
ATOM 725 C CA . HIS A 1 94 ? -15.473 25.826 -15.224 1.00 74.81 94 HIS A CA 1
ATOM 726 C C . HIS A 1 94 ? -15.630 25.482 -13.728 1.00 74.81 94 HIS A C 1
ATOM 728 O O . HIS A 1 94 ? -16.079 26.309 -12.933 1.00 74.81 94 HIS A O 1
ATOM 734 N N . LYS A 1 95 ? -15.217 24.281 -13.305 1.00 81.69 95 LYS A N 1
ATOM 735 C CA . LYS A 1 95 ? -15.230 23.868 -11.895 1.00 81.69 95 LYS A CA 1
ATOM 736 C C . LYS A 1 95 ? -13.960 24.327 -11.176 1.00 81.69 95 LYS A C 1
ATOM 738 O O . LYS A 1 95 ? -12.860 24.222 -11.717 1.00 81.69 95 LYS A O 1
ATOM 743 N N . VAL A 1 96 ? -14.112 24.808 -9.941 1.00 81.56 96 VAL A N 1
ATOM 744 C CA . VAL A 1 96 ? -12.983 25.230 -9.099 1.00 81.56 96 VAL A CA 1
ATOM 745 C C . VAL A 1 96 ? -12.144 24.015 -8.709 1.00 81.56 96 VAL A C 1
ATOM 747 O O . VAL A 1 96 ? -12.671 23.011 -8.225 1.00 81.56 96 VAL A O 1
ATOM 750 N N . ILE A 1 97 ? -10.834 24.115 -8.908 1.00 83.88 97 ILE A N 1
ATOM 751 C CA . ILE A 1 97 ? -9.884 23.056 -8.580 1.00 83.88 97 ILE A CA 1
ATOM 752 C C . ILE A 1 97 ? -9.534 23.149 -7.091 1.00 83.88 97 ILE A C 1
ATOM 754 O O . ILE A 1 97 ? -8.984 24.152 -6.630 1.00 83.88 97 ILE A O 1
ATOM 758 N N . LEU A 1 98 ? -9.849 22.094 -6.336 1.00 88.31 98 LEU A N 1
ATOM 759 C CA . LEU A 1 98 ? -9.614 22.006 -4.893 1.00 88.31 98 LEU A CA 1
ATOM 760 C C . LEU A 1 98 ? -8.698 20.826 -4.566 1.00 88.31 98 LEU A C 1
ATOM 762 O O . LEU A 1 98 ? -8.847 19.736 -5.122 1.00 88.31 98 LEU A O 1
ATOM 766 N N . CYS A 1 99 ? -7.762 21.037 -3.640 1.00 88.19 99 CYS A N 1
ATOM 767 C CA . CYS A 1 99 ? -6.911 19.967 -3.131 1.00 88.19 99 CYS A CA 1
ATOM 768 C C . CYS A 1 99 ? -7.729 18.984 -2.293 1.00 88.19 99 CYS A C 1
ATOM 770 O O . CYS A 1 99 ? -8.482 19.397 -1.413 1.00 88.19 99 CYS A O 1
ATOM 772 N N . THR A 1 100 ? -7.542 17.681 -2.490 1.00 88.19 100 THR A N 1
ATOM 773 C CA . THR A 1 100 ? -8.365 16.690 -1.780 1.00 88.19 100 THR A CA 1
ATOM 774 C C . THR A 1 100 ? -7.958 16.416 -0.337 1.00 88.19 100 THR A C 1
ATOM 776 O O . THR A 1 100 ? -8.730 15.794 0.380 1.00 88.19 100 THR A O 1
ATOM 779 N N . GLN A 1 101 ? -6.796 16.906 0.102 1.00 85.44 101 GLN A N 1
ATOM 780 C CA . GLN A 1 101 ? -6.377 16.822 1.505 1.00 85.44 101 GLN A CA 1
ATOM 781 C C . GLN A 1 101 ? -6.839 18.025 2.330 1.00 85.44 101 GLN A C 1
ATOM 783 O O . GLN A 1 101 ? -7.311 17.862 3.447 1.00 85.44 101 GLN A O 1
ATOM 788 N N . CYS A 1 102 ? -6.677 19.241 1.799 1.00 85.75 102 CYS A N 1
ATOM 789 C CA . CYS A 1 102 ? -6.928 20.471 2.556 1.00 85.75 102 CYS A CA 1
ATOM 790 C C . CYS A 1 102 ? -8.143 21.273 2.077 1.00 85.75 102 CYS A C 1
ATOM 792 O O . CYS A 1 102 ? -8.516 22.240 2.730 1.00 85.75 102 CYS A O 1
ATOM 794 N N . GLY A 1 103 ? -8.746 20.921 0.938 1.00 84.50 103 GLY A N 1
ATOM 795 C CA . GLY A 1 103 ? -9.920 21.609 0.392 1.00 84.50 103 GLY A CA 1
ATOM 796 C C . GLY A 1 103 ? -9.655 23.020 -0.143 1.00 84.50 103 GLY A C 1
ATOM 797 O O . GLY A 1 103 ? -10.595 23.697 -0.541 1.00 84.50 103 GLY A O 1
ATOM 798 N N . VAL A 1 104 ? -8.399 23.477 -0.166 1.00 84.75 104 VAL A N 1
ATOM 799 C CA . VAL A 1 104 ? -8.017 24.817 -0.644 1.00 84.75 104 VAL A CA 1
ATOM 800 C C . VAL A 1 104 ? -7.606 24.756 -2.120 1.00 84.75 104 VAL A C 1
ATOM 802 O O . VAL A 1 104 ? -7.098 23.732 -2.583 1.00 84.75 104 VAL A O 1
ATOM 805 N N . SER A 1 105 ? -7.830 25.845 -2.857 1.00 84.00 105 SER A N 1
ATOM 806 C CA . SER A 1 105 ? -7.348 26.028 -4.231 1.00 84.00 105 SER A CA 1
ATOM 807 C C . SER A 1 105 ? -5.894 26.528 -4.273 1.00 84.00 105 SER A C 1
ATOM 809 O O . SER A 1 105 ? -5.317 26.920 -3.257 1.00 84.00 105 SER A O 1
ATOM 811 N N . SER A 1 106 ? -5.300 26.565 -5.469 1.00 76.25 106 SER A N 1
ATOM 812 C CA . SER A 1 106 ? -3.907 26.991 -5.691 1.00 76.25 106 SER A CA 1
ATOM 813 C C . SER A 1 106 ? -3.601 28.420 -5.196 1.00 76.25 106 SER A C 1
ATOM 815 O O . SER A 1 106 ? -2.452 28.739 -4.867 1.00 76.25 106 SER A O 1
ATOM 817 N N . GLY A 1 107 ? -4.606 29.306 -5.135 1.00 74.50 107 GLY A N 1
ATOM 818 C CA . GLY A 1 107 ? -4.438 30.708 -4.726 1.00 74.50 107 GLY A CA 1
ATOM 819 C C . GLY A 1 107 ? -3.341 31.458 -5.500 1.00 74.50 107 GLY A C 1
ATOM 820 O O . GLY A 1 107 ? -2.746 32.388 -4.959 1.00 74.50 107 GLY A O 1
ATOM 821 N N . ASN A 1 108 ? -3.017 31.005 -6.720 1.00 68.69 108 ASN A N 1
ATOM 822 C CA . ASN A 1 108 ? -1.907 31.451 -7.576 1.00 68.69 108 ASN A CA 1
ATOM 823 C C . ASN A 1 108 ? -0.495 31.356 -6.963 1.00 68.69 108 ASN A C 1
ATOM 825 O O . ASN A 1 108 ? 0.458 31.859 -7.553 1.00 68.69 108 ASN A O 1
ATOM 829 N N . LYS A 1 109 ? -0.335 30.715 -5.799 1.00 76.19 109 LYS A N 1
ATOM 830 C CA . LYS A 1 109 ? 0.957 30.579 -5.097 1.00 76.19 109 LYS A CA 1
ATOM 831 C C . LYS A 1 109 ? 1.364 29.125 -4.888 1.00 76.19 109 LYS A C 1
ATOM 833 O O . LYS A 1 109 ? 2.550 28.815 -4.921 1.00 76.19 109 LYS A O 1
ATOM 838 N N . ARG A 1 110 ? 0.398 28.229 -4.674 1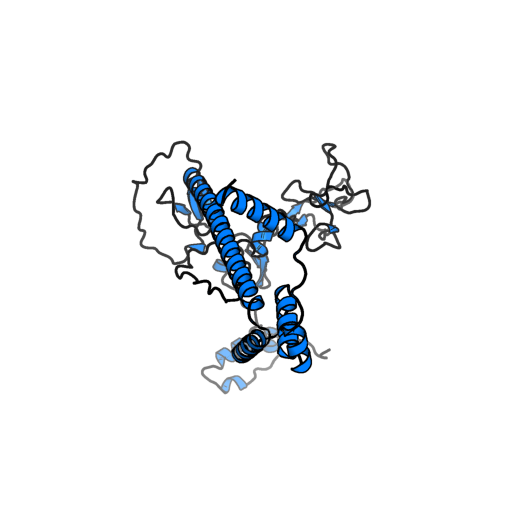.00 79.12 110 ARG A N 1
ATOM 839 C CA . ARG A 1 110 ? 0.642 26.805 -4.422 1.00 79.12 110 ARG A CA 1
ATOM 840 C C . ARG A 1 110 ? 0.471 26.014 -5.704 1.00 79.12 110 ARG A C 1
ATOM 842 O O . ARG A 1 110 ? -0.607 26.019 -6.287 1.00 79.12 110 ARG A O 1
ATOM 849 N N . GLN A 1 111 ? 1.512 25.318 -6.136 1.00 82.75 111 GLN A N 1
ATOM 850 C CA . GLN A 1 111 ? 1.422 24.446 -7.303 1.00 82.75 111 GLN A CA 1
ATOM 851 C C . GLN A 1 111 ? 0.545 23.227 -6.988 1.00 82.75 111 GLN A C 1
ATOM 853 O O . GLN A 1 111 ? 0.647 22.623 -5.916 1.00 82.75 111 GLN A O 1
ATOM 858 N N . MET A 1 112 ? -0.323 22.884 -7.932 1.00 83.12 112 MET A N 1
ATOM 859 C CA . MET A 1 112 ? -1.234 21.752 -7.877 1.00 83.12 112 MET A CA 1
ATOM 860 C C . MET A 1 112 ? -0.895 20.740 -8.965 1.00 83.12 112 MET A C 1
ATOM 862 O O . MET A 1 112 ? -0.685 21.093 -10.126 1.00 83.12 112 MET A O 1
ATOM 866 N N . LEU A 1 113 ? -0.892 19.467 -8.587 1.00 84.94 113 LEU A N 1
ATOM 867 C CA . LEU A 1 113 ? -0.745 18.336 -9.489 1.00 84.94 113 LEU A CA 1
ATOM 868 C C . LEU A 1 113 ? -2.093 17.650 -9.689 1.00 84.94 113 LEU A C 1
ATOM 870 O O . LEU A 1 113 ? -2.811 17.365 -8.727 1.00 84.94 113 LEU A O 1
ATOM 874 N N . LYS A 1 114 ? -2.410 17.356 -10.950 1.00 85.56 114 LYS A N 1
ATOM 875 C CA . LYS A 1 114 ? -3.509 16.471 -11.334 1.00 85.56 114 LYS A CA 1
ATOM 876 C C . LYS A 1 114 ? -2.986 15.041 -11.399 1.00 85.56 114 LYS A C 1
ATOM 878 O O . LYS A 1 114 ? -1.948 14.810 -12.014 1.00 85.56 114 LYS A O 1
ATOM 883 N N . CYS A 1 115 ? -3.694 14.094 -10.792 1.00 87.06 115 CYS A N 1
ATOM 884 C CA . CYS A 1 115 ? -3.377 12.677 -10.957 1.00 87.06 115 CYS A CA 1
ATOM 885 C C . CYS A 1 115 ? -3.658 12.234 -12.403 1.00 87.06 115 CYS A C 1
ATOM 887 O O . CYS A 1 115 ? -4.687 12.595 -12.969 1.00 87.06 115 CYS A O 1
ATOM 889 N N . ASP A 1 116 ? -2.781 11.426 -13.001 1.00 84.38 116 ASP A N 1
ATOM 890 C CA . ASP A 1 116 ? -3.004 10.924 -14.367 1.00 84.38 116 ASP A CA 1
ATOM 891 C C . ASP A 1 116 ? -4.024 9.767 -14.415 1.00 84.38 116 ASP A C 1
ATOM 893 O O . ASP A 1 116 ? -4.547 9.434 -15.476 1.00 84.38 116 ASP A O 1
ATOM 897 N N . PHE A 1 117 ? -4.330 9.161 -13.263 1.00 82.75 117 PHE A N 1
ATOM 898 C CA . PHE A 1 117 ? -5.224 8.001 -13.143 1.00 82.75 117 PHE A CA 1
ATOM 899 C C . PHE A 1 117 ? -6.595 8.338 -12.553 1.00 82.75 117 PHE A C 1
ATOM 901 O O . PHE A 1 117 ? -7.526 7.547 -12.676 1.00 82.75 117 PHE A O 1
ATOM 908 N N . CYS A 1 118 ? -6.737 9.489 -11.898 1.00 85.94 118 CYS A N 1
ATOM 909 C CA . CYS A 1 118 ? -8.008 9.931 -11.336 1.00 85.94 118 CYS A CA 1
ATOM 910 C C . CYS A 1 118 ? -8.159 11.450 -11.430 1.00 85.94 118 CYS A C 1
ATOM 912 O O . CYS A 1 118 ? -7.191 12.185 -11.590 1.00 85.94 118 CYS A O 1
ATOM 914 N N . HIS A 1 119 ? -9.378 11.956 -11.263 1.00 84.00 119 HIS A N 1
ATOM 915 C CA . HIS A 1 119 ? -9.682 13.393 -11.338 1.00 84.00 119 HIS A CA 1
ATOM 916 C C . HIS A 1 119 ? -9.277 14.177 -10.071 1.00 84.00 119 HIS A C 1
ATOM 918 O O . HIS A 1 119 ? -9.847 15.217 -9.753 1.00 84.00 119 HIS A O 1
ATOM 924 N N . ALA A 1 120 ? -8.324 13.649 -9.303 1.00 87.88 120 ALA A N 1
ATOM 925 C CA . ALA A 1 120 ? -7.845 14.227 -8.061 1.00 87.88 120 ALA A CA 1
ATOM 926 C C . ALA A 1 120 ? -6.819 15.332 -8.298 1.00 87.88 120 ALA A C 1
ATOM 928 O O . ALA A 1 120 ? -5.871 15.142 -9.063 1.00 87.88 120 ALA A O 1
ATOM 929 N N . TYR A 1 121 ? -6.937 16.410 -7.528 1.00 88.12 121 TYR A N 1
ATOM 930 C CA . TYR A 1 121 ? -5.940 17.467 -7.466 1.00 88.12 121 TYR A CA 1
ATOM 931 C C . TYR A 1 121 ? -5.312 17.540 -6.075 1.00 88.12 121 TYR A C 1
ATOM 933 O O . TYR A 1 121 ? -5.995 17.383 -5.059 1.00 88.12 121 TYR A O 1
ATOM 941 N N . TRP A 1 122 ? -4.002 17.769 -6.039 1.00 89.06 122 TRP A N 1
ATOM 942 C CA . TRP A 1 122 ? -3.206 17.798 -4.814 1.00 89.06 122 TRP A CA 1
ATOM 943 C C . TRP A 1 122 ? -2.219 18.952 -4.842 1.00 89.06 122 TRP A C 1
ATOM 945 O O . TRP A 1 122 ? -1.609 19.211 -5.875 1.00 89.06 122 TRP A O 1
ATOM 955 N N . HIS A 1 123 ? -2.020 19.615 -3.705 1.00 87.31 123 HIS A N 1
ATOM 956 C CA . HIS A 1 123 ? -0.856 20.483 -3.534 1.00 87.31 123 HIS A CA 1
ATOM 957 C C . HIS A 1 123 ? 0.405 19.642 -3.361 1.00 87.31 123 HIS A C 1
ATOM 959 O O . HIS A 1 123 ? 0.343 18.584 -2.740 1.00 87.31 123 HIS A O 1
ATOM 965 N N . LEU A 1 124 ? 1.539 20.162 -3.828 1.00 83.25 124 LEU A N 1
ATOM 966 C CA . LEU A 1 124 ? 2.861 19.569 -3.604 1.00 83.25 124 LEU A CA 1
ATOM 967 C C . LEU A 1 124 ? 3.166 19.320 -2.113 1.00 83.25 124 LEU A C 1
ATOM 969 O O . LEU A 1 124 ? 3.673 18.258 -1.756 1.00 83.25 124 LEU A O 1
ATOM 973 N N . ASP A 1 125 ? 2.748 20.252 -1.252 1.00 84.81 125 ASP A N 1
ATOM 974 C CA . ASP A 1 125 ? 2.915 20.182 0.207 1.00 84.81 125 ASP A CA 1
ATOM 975 C C . ASP A 1 125 ? 1.953 19.193 0.887 1.00 84.81 125 ASP A C 1
ATOM 977 O O . ASP A 1 125 ? 2.161 18.802 2.029 1.00 84.81 125 ASP A O 1
ATOM 981 N N . CYS A 1 126 ? 0.851 18.836 0.220 1.00 84.94 126 CYS A N 1
ATOM 982 C CA . CYS A 1 126 ? -0.176 17.950 0.773 1.00 84.94 126 CYS A CA 1
ATOM 983 C C . CYS A 1 126 ? 0.030 16.479 0.386 1.00 84.94 126 CYS A C 1
ATOM 985 O O . CYS A 1 126 ? -0.806 15.646 0.734 1.00 84.94 126 CYS A O 1
ATOM 987 N N . VAL A 1 127 ? 1.085 16.167 -0.370 1.00 83.31 127 VAL A N 1
ATOM 988 C CA . VAL A 1 127 ? 1.506 14.792 -0.653 1.00 83.31 127 VAL A CA 1
ATOM 989 C C . VAL A 1 127 ? 2.405 14.322 0.490 1.00 83.31 127 VAL A C 1
ATOM 991 O O . VAL A 1 127 ? 3.160 15.113 1.044 1.00 83.31 127 VAL A O 1
ATOM 994 N N . ASP A 1 128 ? 2.321 13.043 0.841 1.00 74.31 128 ASP A N 1
ATOM 995 C CA . ASP A 1 128 ? 3.203 12.406 1.817 1.00 74.31 128 ASP A CA 1
ATOM 996 C C . ASP A 1 128 ? 4.037 11.332 1.094 1.00 74.31 128 ASP A C 1
ATOM 998 O O . ASP A 1 128 ? 3.450 10.369 0.589 1.00 74.31 128 ASP A O 1
ATOM 1002 N N . PRO A 1 129 ? 5.367 11.487 0.939 1.00 78.06 129 PRO A N 1
ATOM 1003 C CA . PRO A 1 129 ? 6.217 12.603 1.374 1.00 78.06 129 PRO A CA 1
ATOM 1004 C C . PRO A 1 129 ? 6.016 13.886 0.533 1.00 78.06 129 PRO A C 1
ATOM 1006 O O . PRO A 1 129 ? 5.698 13.792 -0.659 1.00 78.06 129 PRO A O 1
ATOM 1009 N N . PRO A 1 130 ? 6.232 15.088 1.107 1.00 75.94 130 PRO A N 1
ATOM 1010 C CA . PRO A 1 130 ? 6.010 16.354 0.409 1.00 75.94 130 PRO A CA 1
ATOM 1011 C C . PRO A 1 130 ? 6.986 16.518 -0.758 1.00 75.94 130 PRO A C 1
ATOM 1013 O O . PRO A 1 130 ? 8.199 16.345 -0.619 1.00 75.94 130 PRO A O 1
ATOM 1016 N N . LEU A 1 131 ? 6.456 16.858 -1.932 1.00 76.31 131 LEU A N 1
ATOM 1017 C CA . LEU A 1 131 ? 7.244 16.994 -3.155 1.00 76.31 131 LEU A CA 1
ATOM 1018 C C . LEU A 1 131 ? 7.751 18.431 -3.291 1.00 76.31 131 LEU A C 1
ATOM 1020 O O . LEU A 1 131 ? 6.965 19.339 -3.516 1.00 76.31 131 LEU A O 1
ATOM 1024 N N . ALA A 1 132 ? 9.064 18.656 -3.218 1.00 72.19 132 ALA A N 1
ATOM 1025 C CA . ALA A 1 132 ? 9.625 20.002 -3.396 1.00 72.19 132 ALA A CA 1
ATOM 1026 C C . ALA A 1 132 ? 9.482 20.525 -4.838 1.00 72.19 132 ALA A C 1
ATOM 1028 O O . ALA A 1 132 ? 9.297 21.718 -5.056 1.00 72.19 132 ALA A O 1
ATOM 1029 N N . ASN A 1 133 ? 9.551 19.623 -5.820 1.00 76.19 133 ASN A N 1
ATOM 1030 C CA . ASN A 1 133 ? 9.434 19.940 -7.238 1.00 76.19 133 ASN A CA 1
ATOM 1031 C C . ASN A 1 133 ? 8.400 19.020 -7.899 1.00 76.19 133 ASN A C 1
ATOM 1033 O O . ASN A 1 133 ? 8.328 17.837 -7.545 1.00 76.19 133 ASN A O 1
ATOM 1037 N N . PRO A 1 134 ? 7.628 19.519 -8.882 1.00 73.62 134 PRO A N 1
ATOM 1038 C CA . PRO A 1 134 ? 6.779 18.661 -9.695 1.00 73.62 134 PRO A CA 1
ATOM 1039 C C . PRO A 1 134 ? 7.632 17.604 -10.426 1.00 73.62 134 PRO A C 1
ATOM 1041 O O . PRO A 1 134 ? 8.815 17.851 -10.691 1.00 73.62 134 PRO A O 1
ATOM 1044 N N . PRO A 1 135 ? 7.056 16.433 -10.763 1.00 72.75 135 PRO A N 1
ATOM 1045 C CA . PRO A 1 135 ? 7.774 15.376 -11.471 1.00 72.75 135 PRO A CA 1
ATOM 1046 C C . PRO A 1 135 ? 8.441 15.921 -12.738 1.00 72.75 135 PRO A C 1
ATOM 1048 O O . PRO A 1 135 ? 7.863 16.737 -13.461 1.00 72.75 135 PRO A O 1
ATOM 1051 N N . HIS A 1 136 ? 9.684 15.499 -12.979 1.00 68.62 136 HIS A N 1
ATOM 1052 C CA . HIS A 1 136 ? 10.507 16.051 -14.047 1.00 68.62 136 HIS A CA 1
ATOM 1053 C C . HIS A 1 136 ? 9.888 15.779 -15.422 1.00 68.62 136 HIS A C 1
ATOM 1055 O O . HIS A 1 136 ? 9.626 14.637 -15.796 1.00 68.62 136 HIS A O 1
ATOM 1061 N N . ILE A 1 137 ? 9.702 16.848 -16.191 1.00 69.31 137 ILE A N 1
ATOM 1062 C CA . ILE A 1 137 ? 9.250 16.802 -17.578 1.00 69.31 137 ILE A CA 1
ATOM 1063 C C . ILE A 1 137 ? 10.424 17.266 -18.435 1.00 69.31 137 ILE A C 1
ATOM 1065 O O . ILE A 1 137 ? 10.757 18.456 -18.438 1.00 69.31 137 ILE A O 1
ATOM 1069 N N . SER A 1 138 ? 11.051 16.342 -19.160 1.00 62.59 138 SER A N 1
ATOM 1070 C CA . SER A 1 138 ? 12.029 16.700 -20.184 1.00 62.59 138 SER A CA 1
ATOM 1071 C C . SER A 1 138 ? 11.298 17.360 -21.349 1.00 62.59 138 SER A C 1
ATOM 1073 O O . SER A 1 138 ? 10.448 16.755 -21.992 1.00 62.59 138 SER A O 1
ATOM 1075 N N . LEU A 1 139 ? 11.635 18.620 -21.625 1.00 60.06 139 LEU A N 1
ATOM 1076 C CA . LEU A 1 139 ? 11.055 19.403 -22.724 1.00 60.06 139 LEU A CA 1
ATOM 1077 C C . LEU A 1 139 ? 11.374 18.810 -24.110 1.00 60.06 139 LEU A C 1
ATOM 1079 O O . LEU A 1 139 ? 10.673 19.093 -25.076 1.00 60.06 139 LEU A O 1
ATOM 1083 N N . GLU A 1 140 ? 12.414 17.979 -24.194 1.00 60.41 140 GLU A N 1
ATOM 1084 C CA . GLU A 1 140 ? 12.818 17.241 -25.396 1.00 60.41 140 GLU A CA 1
ATOM 1085 C C . GLU A 1 140 ? 12.037 15.932 -25.578 1.00 60.41 140 GLU A C 1
ATOM 1087 O O . GLU A 1 140 ? 11.867 15.456 -26.701 1.00 60.41 140 GLU A O 1
ATOM 1092 N N . ALA A 1 141 ? 11.531 15.344 -24.489 1.00 65.88 141 ALA A N 1
ATOM 1093 C CA . ALA A 1 141 ? 10.767 14.112 -24.569 1.00 65.88 141 ALA A CA 1
ATOM 1094 C C . ALA A 1 141 ? 9.294 14.429 -24.830 1.00 65.88 141 ALA A C 1
ATOM 1096 O O . ALA A 1 141 ? 8.638 15.155 -24.088 1.00 65.88 141 ALA A O 1
ATOM 1097 N N . SER A 1 142 ? 8.728 13.786 -25.849 1.00 67.56 142 SER A N 1
ATOM 1098 C CA . SER A 1 142 ? 7.295 13.863 -26.170 1.00 67.56 142 SER A CA 1
ATOM 1099 C C . SER A 1 142 ? 6.375 13.308 -25.068 1.00 67.56 142 SER A C 1
ATOM 1101 O O . SER A 1 142 ? 5.150 13.328 -25.219 1.00 67.56 142 SER A O 1
ATOM 1103 N N . GLN A 1 143 ? 6.941 12.737 -24.008 1.00 73.44 143 GLN A N 1
ATOM 1104 C CA . GLN A 1 143 ? 6.260 11.899 -23.036 1.00 73.44 143 GLN A CA 1
ATOM 1105 C C . GLN A 1 143 ? 6.736 12.230 -21.622 1.00 73.44 143 GLN A C 1
ATOM 1107 O O . GLN A 1 143 ? 7.935 12.394 -21.400 1.00 73.44 143 GLN A O 1
ATOM 1112 N N . ARG A 1 144 ? 5.802 12.266 -20.667 1.00 76.25 144 ARG A N 1
ATOM 1113 C CA . ARG A 1 144 ? 6.101 12.294 -19.227 1.00 76.25 144 ARG A CA 1
ATOM 1114 C C . ARG A 1 144 ? 5.732 10.978 -18.566 1.00 76.25 144 ARG A C 1
ATOM 1116 O O . ARG A 1 144 ? 4.794 10.308 -19.004 1.00 76.25 144 ARG A O 1
ATOM 1123 N N . ASP A 1 145 ? 6.418 10.666 -17.478 1.00 78.31 145 ASP A N 1
ATOM 1124 C CA . ASP A 1 145 ? 6.049 9.560 -16.601 1.00 78.31 145 ASP A CA 1
ATOM 1125 C C . ASP A 1 145 ? 4.752 9.885 -15.849 1.00 78.31 145 ASP A C 1
ATOM 1127 O O . ASP A 1 145 ? 4.524 11.026 -15.436 1.00 78.31 145 ASP A O 1
ATOM 1131 N N . ALA A 1 146 ? 3.888 8.881 -15.692 1.00 81.06 146 ALA A N 1
ATOM 1132 C CA . ALA A 1 146 ? 2.605 9.051 -15.029 1.00 81.06 146 ALA A CA 1
ATOM 1133 C C . ALA A 1 146 ? 2.759 9.277 -13.521 1.00 81.06 146 ALA A C 1
ATOM 1135 O O . ALA A 1 146 ? 3.372 8.467 -12.818 1.00 81.06 146 ALA A O 1
ATOM 1136 N N . TRP A 1 147 ? 2.116 10.322 -13.004 1.00 82.94 147 TRP A N 1
ATOM 1137 C CA . TRP A 1 147 ? 2.058 10.583 -11.569 1.00 82.94 147 TRP A CA 1
ATOM 1138 C C . TRP A 1 147 ? 0.766 10.030 -10.947 1.00 82.94 147 TRP A C 1
ATOM 1140 O O . TRP A 1 147 ? -0.340 10.246 -11.451 1.00 82.94 147 TRP A O 1
ATOM 1150 N N . ARG A 1 148 ? 0.914 9.308 -9.824 1.00 85.31 148 ARG A N 1
ATOM 1151 C CA . ARG A 1 148 ? -0.181 8.714 -9.036 1.00 85.31 148 ARG A CA 1
ATOM 1152 C C . ARG A 1 148 ? -0.305 9.407 -7.687 1.00 85.31 148 ARG A C 1
ATOM 1154 O O . ARG A 1 148 ? 0.654 9.433 -6.918 1.00 85.31 148 ARG A O 1
ATOM 1161 N N . CYS A 1 149 ? -1.499 9.889 -7.366 1.00 86.50 149 CYS A N 1
ATOM 1162 C CA . CYS A 1 149 ? -1.778 10.490 -6.065 1.00 86.50 149 CYS A CA 1
ATOM 1163 C C . CYS A 1 149 ? -1.868 9.441 -4.933 1.00 86.50 149 CYS A C 1
ATOM 1165 O O . CYS A 1 149 ? -2.176 8.285 -5.226 1.00 86.50 149 CYS A O 1
ATOM 1167 N N . PRO A 1 150 ? -1.708 9.826 -3.650 1.00 83.81 150 PRO A N 1
ATOM 1168 C CA . PRO A 1 150 ? -1.711 8.896 -2.509 1.00 83.81 150 PRO A CA 1
ATOM 1169 C C . PRO A 1 150 ? -3.037 8.151 -2.276 1.00 83.81 150 PRO A C 1
ATOM 1171 O O . PRO A 1 150 ? -3.056 7.165 -1.559 1.00 83.81 150 PRO A O 1
ATOM 1174 N N . ARG A 1 151 ? -4.146 8.559 -2.912 1.00 83.88 151 ARG A N 1
ATOM 1175 C CA . ARG A 1 151 ? -5.431 7.826 -2.849 1.00 83.88 151 ARG A CA 1
ATOM 1176 C C . ARG A 1 151 ? -5.458 6.506 -3.627 1.00 83.88 151 ARG A C 1
ATOM 1178 O O . ARG A 1 151 ? -6.474 5.819 -3.615 1.00 83.88 151 ARG A O 1
ATOM 1185 N N . HIS A 1 152 ? -4.396 6.190 -4.353 1.00 82.94 152 HIS A N 1
ATOM 1186 C CA . HIS A 1 152 ? -4.301 4.967 -5.134 1.00 82.94 152 HIS A CA 1
ATOM 1187 C C . HIS A 1 152 ? -3.820 3.797 -4.272 1.00 82.94 152 HIS A C 1
ATOM 1189 O O . HIS A 1 152 ? -2.803 3.913 -3.589 1.00 82.94 152 HIS A O 1
ATOM 1195 N N . ILE A 1 153 ? -4.522 2.662 -4.363 1.00 77.06 153 ILE A N 1
ATOM 1196 C CA . ILE A 1 153 ? -4.222 1.428 -3.618 1.00 77.06 153 ILE A CA 1
ATOM 1197 C C . ILE A 1 153 ? -2.806 0.909 -3.892 1.00 77.06 153 ILE A C 1
ATOM 1199 O O . ILE A 1 153 ? -2.204 0.243 -3.059 1.00 77.06 153 ILE A O 1
ATOM 1203 N N . GLU A 1 154 ? -2.227 1.249 -5.042 1.00 75.81 154 GLU A N 1
ATOM 1204 C CA . GLU A 1 154 ? -0.857 0.895 -5.396 1.00 75.81 154 GLU A CA 1
ATOM 1205 C C . GLU A 1 154 ? 0.177 1.439 -4.400 1.00 75.81 154 GLU A C 1
ATOM 1207 O O . GLU A 1 154 ? 1.226 0.815 -4.226 1.00 75.81 154 GLU A O 1
ATOM 1212 N N . HIS A 1 155 ? -0.097 2.573 -3.742 1.00 74.19 155 HIS A N 1
ATOM 1213 C CA . HIS A 1 155 ? 0.762 3.090 -2.672 1.00 74.19 155 HIS A CA 1
ATOM 1214 C C . HIS A 1 155 ? 0.635 2.254 -1.398 1.00 74.19 155 HIS A C 1
ATOM 1216 O O . HIS A 1 155 ? 1.657 1.956 -0.787 1.00 74.19 155 HIS A O 1
ATOM 1222 N N . ASP A 1 156 ? -0.569 1.791 -1.059 1.00 69.69 156 ASP A N 1
ATOM 1223 C CA . ASP A 1 156 ? -0.822 0.922 0.101 1.00 69.69 156 ASP A CA 1
ATOM 1224 C C . ASP A 1 156 ? -0.244 -0.491 -0.084 1.00 69.69 156 ASP A C 1
ATOM 1226 O O . ASP A 1 156 ? 0.289 -1.096 0.849 1.00 69.69 156 ASP A O 1
ATOM 1230 N N . LEU A 1 157 ? -0.290 -1.008 -1.314 1.00 67.25 157 LEU A N 1
ATOM 1231 C CA . LEU A 1 157 ? 0.357 -2.266 -1.695 1.00 67.25 157 LEU A CA 1
ATOM 1232 C C . LEU A 1 157 ? 1.887 -2.132 -1.674 1.00 67.25 157 LEU A C 1
ATOM 1234 O O . LEU A 1 157 ? 2.597 -3.049 -1.263 1.00 67.25 157 LEU A O 1
ATOM 1238 N N . ARG A 1 158 ? 2.421 -0.977 -2.095 1.00 67.62 158 ARG A N 1
ATOM 1239 C CA . ARG A 1 158 ? 3.866 -0.698 -2.087 1.00 67.62 158 ARG A CA 1
ATOM 1240 C C . ARG A 1 158 ? 4.408 -0.386 -0.695 1.00 67.62 158 ARG A C 1
ATOM 1242 O O . ARG A 1 158 ? 5.588 -0.625 -0.464 1.00 67.62 158 ARG A O 1
ATOM 1249 N N . SER A 1 159 ? 3.600 0.164 0.203 1.00 63.78 159 SER A N 1
ATOM 1250 C CA . SER A 1 159 ? 3.993 0.449 1.586 1.00 63.78 159 SER A CA 1
ATOM 1251 C C . SER A 1 159 ? 3.913 -0.788 2.485 1.00 63.78 159 SER A C 1
ATOM 1253 O O . SER A 1 159 ? 4.446 -0.765 3.590 1.00 63.78 159 SER A O 1
ATOM 1255 N N . GLY A 1 160 ? 3.284 -1.874 2.014 1.00 60.62 160 GLY A N 1
ATOM 1256 C CA . GLY A 1 160 ? 3.093 -3.099 2.794 1.00 60.62 160 GLY A CA 1
ATOM 1257 C C . GLY A 1 160 ? 2.001 -2.975 3.864 1.00 60.62 160 GLY A C 1
ATOM 1258 O O . GLY A 1 160 ? 1.904 -3.839 4.735 1.00 60.62 160 GLY A O 1
ATOM 1259 N N . LEU A 1 161 ? 1.181 -1.915 3.811 1.00 59.31 161 LEU A N 1
ATOM 1260 C CA . LEU A 1 161 ? 0.019 -1.732 4.689 1.00 59.31 161 LEU A CA 1
ATOM 1261 C C . LEU A 1 161 ? -1.078 -2.761 4.394 1.00 59.31 161 LEU A C 1
ATOM 1263 O O . LEU A 1 161 ? -1.768 -3.210 5.310 1.00 59.31 161 LEU A O 1
ATOM 1267 N N . LEU A 1 162 ? -1.222 -3.150 3.126 1.00 54.94 162 LEU A N 1
ATOM 1268 C CA . LEU A 1 162 ? -2.136 -4.203 2.700 1.00 54.94 162 LEU A CA 1
ATOM 1269 C C . LEU A 1 162 ? -1.379 -5.524 2.540 1.00 54.94 162 LEU A C 1
ATOM 1271 O O . LEU A 1 162 ? -0.453 -5.633 1.738 1.00 54.94 162 LEU A O 1
ATOM 1275 N N . LEU A 1 163 ? -1.794 -6.529 3.314 1.00 54.62 163 LEU A N 1
ATOM 1276 C CA . LEU A 1 163 ? -1.283 -7.892 3.226 1.00 54.62 163 LEU A CA 1
ATOM 1277 C C . LEU A 1 163 ? -2.001 -8.633 2.092 1.00 54.62 163 LEU A C 1
ATOM 1279 O O . LEU A 1 163 ? -3.231 -8.700 2.067 1.00 54.62 163 LEU A O 1
ATOM 1283 N N . GLN A 1 164 ? -1.237 -9.229 1.180 1.00 56.28 164 GLN A N 1
ATOM 1284 C CA . GLN A 1 164 ? -1.756 -10.294 0.331 1.00 56.28 164 GLN A CA 1
ATOM 1285 C C . GLN A 1 164 ? -1.816 -11.560 1.190 1.00 56.28 164 GLN A C 1
ATOM 1287 O O . GLN A 1 164 ? -0.812 -11.949 1.783 1.00 56.28 164 GLN A O 1
ATOM 1292 N N . ASN A 1 165 ? -2.992 -12.180 1.305 1.00 56.19 165 ASN A N 1
ATOM 1293 C CA . ASN A 1 165 ? -3.110 -13.469 1.982 1.00 56.19 165 ASN A CA 1
ATOM 1294 C C . ASN A 1 165 ? -2.396 -14.521 1.121 1.00 56.19 165 ASN A C 1
ATOM 1296 O O . ASN A 1 165 ? -2.978 -15.060 0.180 1.00 56.19 165 ASN A O 1
ATOM 1300 N N . ASP A 1 166 ? -1.121 -14.775 1.408 1.00 54.88 166 ASP A N 1
ATOM 1301 C CA . ASP A 1 166 ? -0.344 -15.801 0.721 1.00 54.88 166 ASP A CA 1
ATOM 1302 C C . ASP A 1 166 ? -0.963 -17.174 1.035 1.00 54.88 166 ASP A C 1
ATOM 1304 O O . ASP A 1 166 ? -0.938 -17.648 2.168 1.00 54.88 166 ASP A O 1
ATOM 1308 N N . LEU A 1 167 ? -1.515 -17.849 0.021 1.00 55.47 167 LEU A N 1
ATOM 1309 C CA . LEU A 1 167 ? -2.127 -19.183 0.163 1.00 55.47 167 LEU A CA 1
ATOM 1310 C C . LEU A 1 167 ? -1.154 -20.253 0.674 1.00 55.47 167 LEU A C 1
ATOM 1312 O O . LEU A 1 167 ? -1.573 -21.306 1.156 1.00 55.47 167 LEU A O 1
ATOM 1316 N N . THR A 1 168 ? 0.143 -19.979 0.552 1.00 53.09 168 THR A N 1
ATOM 1317 C CA . THR A 1 168 ? 1.247 -20.814 1.017 1.00 53.09 168 THR A CA 1
ATOM 1318 C C . THR A 1 168 ? 1.492 -20.754 2.525 1.00 53.09 168 THR A C 1
ATOM 1320 O O . THR A 1 168 ? 2.250 -21.589 3.010 1.00 53.09 168 THR A O 1
ATOM 1323 N N . SER A 1 169 ? 0.842 -19.865 3.290 1.00 54.97 169 SER A N 1
ATOM 1324 C CA . SER A 1 169 ? 0.901 -19.881 4.763 1.00 54.97 169 SER A CA 1
ATOM 1325 C C . SER A 1 169 ? 0.016 -21.004 5.338 1.00 54.97 169 SER A C 1
ATOM 1327 O O . SER A 1 169 ? -0.952 -20.771 6.068 1.00 54.97 169 SER A O 1
ATOM 1329 N N . LYS A 1 170 ? 0.275 -22.252 4.926 1.00 47.09 170 LYS A N 1
ATOM 1330 C CA . LYS A 1 170 ? -0.367 -23.443 5.508 1.00 47.09 170 LYS A CA 1
ATOM 1331 C C . LYS A 1 170 ? 0.083 -23.687 6.947 1.00 47.09 170 LYS A C 1
ATOM 1333 O O . LYS A 1 170 ? -0.662 -24.321 7.689 1.00 47.09 170 LYS A O 1
ATOM 1338 N N . ASP A 1 171 ? 1.207 -23.116 7.351 1.00 41.03 171 ASP A N 1
ATOM 1339 C CA . ASP A 1 171 ? 1.571 -23.034 8.753 1.00 41.03 171 ASP A CA 1
ATOM 1340 C C . ASP A 1 171 ? 0.963 -21.746 9.285 1.00 41.03 171 ASP A C 1
ATOM 1342 O O . ASP A 1 171 ? 1.298 -20.649 8.844 1.00 41.03 171 ASP A O 1
ATOM 1346 N N . GLY A 1 172 ? -0.033 -21.896 10.159 1.00 45.91 172 GLY A N 1
ATOM 1347 C CA . GLY A 1 172 ? -0.541 -20.782 10.930 1.00 45.91 172 GLY A CA 1
ATOM 1348 C C . GLY A 1 172 ? 0.632 -20.197 11.688 1.00 45.91 172 GLY A C 1
ATOM 1349 O O . GLY A 1 172 ? 1.053 -20.780 12.689 1.00 45.91 172 GLY A O 1
ATOM 1350 N N . ASP A 1 173 ? 1.152 -19.077 11.188 1.00 45.34 173 ASP A N 1
ATOM 1351 C CA . ASP A 1 173 ? 2.007 -18.191 11.952 1.00 45.34 173 ASP A CA 1
ATOM 1352 C C . ASP A 1 173 ? 1.231 -17.915 13.232 1.00 45.34 173 ASP A C 1
ATOM 1354 O O . ASP A 1 173 ? 0.257 -17.161 13.275 1.00 45.34 173 ASP A O 1
ATOM 1358 N N . SER A 1 174 ? 1.593 -18.669 14.263 1.00 48.34 174 SER A N 1
ATOM 1359 C CA . SER A 1 174 ? 1.133 -18.465 15.613 1.00 48.34 174 SER A CA 1
ATOM 1360 C C . SER A 1 174 ? 1.793 -17.154 15.972 1.00 48.34 174 SER A C 1
ATOM 1362 O O . SER A 1 174 ? 2.954 -17.155 16.374 1.00 48.34 174 SER A O 1
ATOM 1364 N N . GLU A 1 175 ? 1.121 -16.040 15.668 1.00 48.38 175 GLU A N 1
ATOM 1365 C CA . GLU A 1 175 ? 1.565 -14.716 16.073 1.00 48.38 175 GLU A CA 1
ATOM 1366 C C . GLU A 1 175 ? 1.747 -14.801 17.588 1.00 48.38 175 GLU A C 1
ATOM 1368 O O . GLU A 1 175 ? 0.787 -14.816 18.359 1.00 48.38 175 GLU A O 1
ATOM 1373 N N . MET A 1 176 ? 2.996 -14.995 18.014 1.00 47.28 176 MET A N 1
ATOM 1374 C CA . MET A 1 176 ? 3.353 -15.012 19.419 1.00 47.28 176 MET A CA 1
ATOM 1375 C C . MET A 1 176 ? 2.985 -13.628 19.934 1.00 47.28 176 MET A C 1
ATOM 1377 O O . MET A 1 176 ? 3.470 -12.635 19.395 1.00 47.28 176 MET A O 1
ATOM 1381 N N . ALA A 1 177 ? 2.119 -13.567 20.947 1.00 54.75 177 ALA A N 1
ATOM 1382 C CA . ALA A 1 177 ? 1.555 -12.314 21.454 1.00 54.75 177 ALA A CA 1
ATOM 1383 C C . ALA A 1 177 ? 2.624 -11.268 21.842 1.00 54.75 177 ALA A C 1
ATOM 1385 O O . ALA A 1 177 ? 2.334 -10.074 21.857 1.00 54.75 177 ALA A O 1
ATOM 1386 N N . ASP A 1 178 ? 3.855 -11.724 22.093 1.00 52.97 178 ASP A N 1
ATOM 1387 C CA . ASP A 1 178 ? 4.987 -10.917 22.546 1.00 52.97 178 ASP A CA 1
ATOM 1388 C C . ASP A 1 178 ? 6.036 -10.628 21.449 1.00 52.97 178 ASP A C 1
ATOM 1390 O O . ASP A 1 178 ? 7.043 -9.968 21.714 1.00 52.97 178 ASP A O 1
ATOM 1394 N N . ALA A 1 179 ? 5.848 -11.111 20.214 1.00 56.72 179 ALA A N 1
ATOM 1395 C CA . ALA A 1 179 ? 6.777 -10.830 19.121 1.00 56.72 179 ALA A CA 1
ATOM 1396 C C . ALA A 1 179 ? 6.526 -9.429 18.541 1.00 56.72 179 ALA A C 1
ATOM 1398 O O . ALA A 1 179 ? 5.395 -9.069 18.210 1.00 56.72 179 ALA A O 1
ATOM 1399 N N . ALA A 1 180 ? 7.593 -8.637 18.376 1.00 54.53 180 ALA A N 1
ATOM 1400 C CA . ALA A 1 180 ? 7.516 -7.379 17.637 1.00 54.53 180 ALA A CA 1
ATOM 1401 C C . ALA A 1 180 ? 6.898 -7.642 16.250 1.00 54.53 180 ALA A C 1
ATOM 1403 O O . ALA A 1 180 ? 7.258 -8.646 15.625 1.00 54.53 180 ALA A O 1
ATOM 1404 N N . PRO A 1 181 ? 5.988 -6.779 15.756 1.00 57.78 181 PRO A N 1
ATOM 1405 C CA . PRO A 1 181 ? 5.347 -6.997 14.468 1.00 57.78 181 PRO A CA 1
ATOM 1406 C C . PRO A 1 181 ? 6.440 -7.150 13.411 1.00 57.78 181 PRO A C 1
ATOM 1408 O O . PRO A 1 181 ? 7.237 -6.232 13.211 1.00 57.78 181 PRO A O 1
ATOM 1411 N N . VAL A 1 182 ? 6.507 -8.331 12.784 1.00 56.97 182 VAL A N 1
ATOM 1412 C CA . VAL A 1 182 ? 7.488 -8.646 11.738 1.00 56.97 182 VAL A CA 1
ATOM 1413 C C . VAL A 1 182 ? 7.496 -7.488 10.748 1.00 56.97 182 VAL A C 1
ATOM 1415 O O . VAL A 1 182 ? 6.434 -7.115 10.251 1.00 56.97 182 VAL A O 1
ATOM 1418 N N . ALA A 1 183 ? 8.664 -6.889 10.493 1.00 51.50 183 ALA A N 1
ATOM 1419 C CA . ALA A 1 183 ? 8.800 -5.802 9.530 1.00 51.50 183 ALA A CA 1
ATOM 1420 C C . ALA A 1 183 ? 8.330 -6.308 8.157 1.00 51.50 183 ALA A C 1
ATOM 1422 O O . ALA A 1 183 ? 9.012 -7.083 7.484 1.00 51.50 183 ALA A O 1
ATOM 1423 N N . ARG A 1 184 ? 7.100 -5.934 7.797 1.00 54.81 184 ARG A N 1
ATOM 1424 C CA . ARG A 1 184 ? 6.363 -6.490 6.662 1.00 54.81 184 ARG A CA 1
ATOM 1425 C C . ARG A 1 184 ? 6.997 -5.977 5.376 1.00 54.81 184 ARG A C 1
ATOM 1427 O O . ARG A 1 184 ? 6.985 -4.778 5.110 1.00 54.81 184 ARG A O 1
ATOM 1434 N N . VAL A 1 185 ? 7.586 -6.876 4.590 1.00 53.84 185 VAL A N 1
ATOM 1435 C CA . VAL A 1 185 ? 8.223 -6.508 3.321 1.00 53.84 185 VAL A CA 1
ATOM 1436 C C . VAL A 1 185 ? 7.129 -6.230 2.289 1.00 53.84 185 VAL A C 1
ATOM 1438 O O . VAL A 1 185 ? 6.295 -7.109 2.056 1.00 53.84 185 VAL A O 1
ATOM 1441 N N . PRO A 1 186 ? 7.122 -5.060 1.631 1.00 55.06 186 PRO A N 1
ATOM 1442 C CA . PRO A 1 186 ? 6.166 -4.790 0.570 1.00 55.06 186 PRO A CA 1
ATOM 1443 C C . PRO A 1 186 ? 6.394 -5.751 -0.600 1.00 55.06 186 PRO A C 1
ATOM 1445 O O . PRO A 1 186 ? 7.394 -5.665 -1.318 1.00 55.06 186 PRO A O 1
ATOM 1448 N N . ARG A 1 187 ? 5.464 -6.688 -0.798 1.00 56.44 187 ARG A N 1
ATOM 1449 C CA . ARG A 1 187 ? 5.458 -7.581 -1.959 1.00 56.44 187 ARG A CA 1
ATOM 1450 C C . ARG A 1 187 ? 4.614 -6.955 -3.057 1.00 56.44 187 ARG A C 1
ATOM 1452 O O . ARG A 1 187 ? 3.427 -6.705 -2.892 1.00 56.44 187 ARG A O 1
ATOM 1459 N N . ARG A 1 188 ? 5.239 -6.703 -4.205 1.00 62.84 188 ARG A N 1
ATOM 1460 C CA . ARG A 1 188 ? 4.507 -6.316 -5.413 1.00 62.84 188 ARG A CA 1
ATOM 1461 C C . ARG A 1 188 ? 3.885 -7.567 -6.011 1.00 62.84 188 ARG A C 1
ATOM 1463 O O . ARG A 1 188 ? 4.617 -8.503 -6.331 1.00 62.84 188 ARG A O 1
ATOM 1470 N N . VAL A 1 189 ? 2.567 -7.560 -6.185 1.00 65.75 189 VAL A N 1
ATOM 1471 C CA . VAL A 1 189 ? 1.855 -8.619 -6.906 1.00 65.75 189 VAL A CA 1
ATOM 1472 C C . VAL A 1 189 ? 2.335 -8.605 -8.353 1.00 65.75 189 VAL A C 1
ATOM 1474 O O . VAL A 1 189 ? 2.229 -7.584 -9.032 1.00 65.75 189 VAL A O 1
ATOM 1477 N N . ARG A 1 190 ? 2.914 -9.713 -8.817 1.00 70.12 190 ARG A N 1
ATOM 1478 C CA . ARG A 1 190 ? 3.378 -9.850 -10.199 1.00 70.12 190 ARG A CA 1
ATOM 1479 C C . ARG A 1 190 ? 2.462 -10.806 -10.938 1.00 70.12 190 ARG A C 1
ATOM 1481 O O . ARG A 1 190 ? 2.361 -11.973 -10.571 1.00 70.12 190 ARG A O 1
ATOM 1488 N N . VAL A 1 191 ? 1.827 -10.305 -11.989 1.00 72.00 191 VAL A N 1
ATOM 1489 C CA . VAL A 1 191 ? 0.984 -11.100 -12.883 1.00 72.00 191 VAL A CA 1
ATOM 1490 C C . VAL A 1 191 ? 1.857 -11.649 -14.009 1.00 72.00 191 VAL A C 1
ATOM 1492 O O . VAL A 1 191 ? 2.725 -10.938 -14.523 1.00 72.00 191 VAL A O 1
ATOM 1495 N N . ARG A 1 192 ? 1.685 -12.925 -14.368 1.00 74.94 192 ARG A N 1
ATOM 1496 C CA . ARG A 1 192 ? 2.356 -13.509 -15.540 1.00 74.94 192 ARG A CA 1
ATOM 1497 C C . ARG A 1 192 ? 1.722 -12.955 -16.818 1.00 74.94 192 ARG A C 1
ATOM 1499 O O . ARG A 1 192 ? 0.503 -12.842 -16.883 1.00 74.94 192 ARG A O 1
ATOM 1506 N N . LYS A 1 193 ? 2.522 -12.679 -17.855 1.00 77.56 193 LYS A N 1
ATOM 1507 C CA . LYS A 1 193 ? 2.022 -12.234 -19.173 1.00 77.56 193 LYS A CA 1
ATOM 1508 C C . LYS A 1 193 ? 1.088 -13.263 -19.818 1.00 77.56 193 LYS A C 1
ATOM 1510 O O . LYS A 1 193 ? 0.194 -12.892 -20.568 1.00 77.56 193 LYS A O 1
ATOM 1515 N N . GLN A 1 194 ? 1.300 -14.546 -19.526 1.00 75.06 194 GLN A N 1
ATOM 1516 C CA . GLN A 1 194 ? 0.394 -15.642 -19.865 1.00 75.06 194 GLN A CA 1
ATOM 1517 C C . GLN A 1 194 ? -0.216 -16.187 -18.566 1.00 75.06 194 GLN A C 1
ATOM 1519 O O . GLN A 1 194 ? 0.400 -17.037 -17.916 1.00 75.06 194 GLN A O 1
ATOM 1524 N N . PRO A 1 195 ? -1.370 -15.655 -18.128 1.00 73.25 195 PRO A N 1
ATOM 1525 C CA . PRO A 1 195 ? -1.996 -16.100 -16.896 1.00 73.25 195 PRO A CA 1
ATOM 1526 C C . PRO A 1 195 ? -2.682 -17.455 -17.079 1.00 73.25 195 PRO A C 1
ATOM 1528 O O . PRO A 1 195 ? -3.431 -17.672 -18.031 1.00 73.25 195 PRO A O 1
ATOM 1531 N N . GLU A 1 196 ? -2.461 -18.357 -16.125 1.00 79.25 196 GLU A N 1
ATOM 1532 C CA . GLU A 1 196 ? -3.267 -19.567 -15.984 1.00 79.25 196 GLU A CA 1
ATOM 1533 C C . GLU A 1 196 ? -4.514 -19.225 -15.162 1.00 79.25 196 GLU A C 1
ATOM 1535 O O . GLU A 1 196 ? -4.410 -18.723 -14.036 1.00 79.25 196 GLU A O 1
ATOM 1540 N N . TYR A 1 197 ? -5.689 -19.475 -15.735 1.00 79.88 197 TYR A N 1
ATOM 1541 C CA . TYR A 1 197 ? -6.962 -19.262 -15.058 1.00 79.88 197 TYR A CA 1
ATOM 1542 C C . TYR A 1 197 ? -7.358 -20.515 -14.281 1.00 79.88 197 TYR A C 1
ATOM 1544 O O . TYR A 1 197 ? -7.484 -21.593 -14.856 1.00 79.88 197 TYR A O 1
ATOM 1552 N N . VAL A 1 198 ? -7.598 -20.353 -12.982 1.00 79.44 198 VAL A N 1
ATOM 1553 C CA . VAL A 1 198 ? -8.207 -21.375 -12.127 1.00 79.44 198 VAL A CA 1
ATOM 1554 C C . VAL A 1 198 ? -9.680 -21.037 -11.993 1.00 79.44 198 VAL A C 1
ATOM 1556 O O . VAL A 1 198 ? -10.036 -19.964 -11.499 1.00 79.44 198 VAL A O 1
ATOM 1559 N N . GLU A 1 199 ? -10.542 -21.932 -12.458 1.00 73.19 199 GLU A N 1
ATOM 1560 C CA . GLU A 1 199 ? -11.982 -21.772 -12.284 1.00 73.19 199 GLU A CA 1
ATOM 1561 C C . GLU A 1 199 ? -12.389 -22.148 -10.860 1.00 73.19 199 GLU A C 1
ATOM 1563 O O . GLU A 1 199 ? -11.849 -23.092 -10.275 1.00 73.19 199 GLU A O 1
ATOM 1568 N N . SER A 1 200 ? -13.308 -21.378 -10.271 1.00 66.50 200 SER A N 1
ATOM 1569 C CA . SER A 1 200 ? -13.799 -21.693 -8.938 1.00 66.50 200 SER A CA 1
ATOM 1570 C C . SER A 1 200 ? -14.648 -22.951 -8.955 1.00 66.50 200 SER A C 1
ATOM 1572 O O . SER A 1 200 ? -15.716 -22.954 -9.558 1.00 66.50 200 SER A O 1
ATOM 1574 N N . THR A 1 201 ? -14.210 -23.982 -8.237 1.00 66.50 201 THR A N 1
ATOM 1575 C CA . THR A 1 201 ? -15.008 -25.195 -8.019 1.00 66.50 201 THR A CA 1
ATOM 1576 C C . THR A 1 201 ? -16.158 -24.955 -7.044 1.00 66.50 201 THR A C 1
ATOM 1578 O O . THR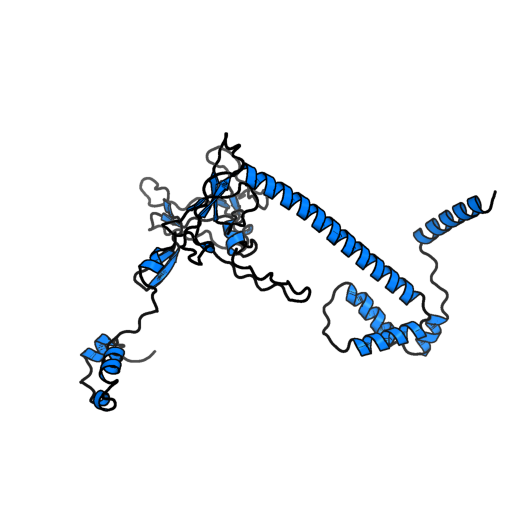 A 1 201 ? -17.169 -25.644 -7.103 1.00 66.50 201 THR A O 1
ATOM 1581 N N . PHE A 1 202 ? -16.025 -23.966 -6.155 1.00 67.50 202 PHE A N 1
ATOM 1582 C CA . PHE A 1 202 ? -17.059 -23.594 -5.196 1.00 67.50 202 PHE A CA 1
ATOM 1583 C C . PHE A 1 202 ? -17.466 -22.134 -5.360 1.00 67.50 202 PHE A C 1
ATOM 1585 O O . PHE A 1 202 ? -16.614 -21.248 -5.463 1.00 67.50 202 PHE A O 1
ATOM 1592 N N . SER A 1 203 ? -18.771 -21.876 -5.260 1.00 66.81 203 SER A N 1
ATOM 1593 C CA . SER A 1 203 ? -19.332 -20.522 -5.246 1.00 66.81 203 SER A CA 1
ATOM 1594 C C . SER A 1 203 ? -18.904 -19.709 -4.016 1.00 66.81 203 SER A C 1
ATOM 1596 O O . SER A 1 203 ? -18.944 -18.478 -4.041 1.00 66.81 203 SER A O 1
ATOM 1598 N N . ARG A 1 204 ? -18.457 -20.368 -2.934 1.00 68.12 204 ARG A N 1
ATOM 1599 C CA . ARG A 1 204 ? -18.008 -19.719 -1.694 1.00 68.12 204 ARG A CA 1
ATOM 1600 C C . ARG A 1 204 ? -16.869 -20.478 -1.011 1.00 68.12 204 ARG A C 1
ATOM 1602 O O . ARG A 1 204 ? -16.834 -21.701 -1.009 1.00 68.12 204 ARG A O 1
ATOM 1609 N N . GLY A 1 205 ? -15.983 -19.737 -0.340 1.00 66.94 205 GLY A N 1
ATOM 1610 C CA . GLY A 1 205 ? -15.036 -20.292 0.637 1.00 66.94 205 GLY A CA 1
ATOM 1611 C C . GLY A 1 205 ? -13.720 -20.811 0.061 1.00 66.94 205 GLY A C 1
ATOM 1612 O O . GLY A 1 205 ? -12.871 -21.276 0.822 1.00 66.94 205 GLY A O 1
ATOM 1613 N N . MET A 1 206 ? -13.505 -20.691 -1.251 1.00 73.12 206 MET A N 1
ATOM 1614 C CA . MET A 1 206 ? -12.185 -20.938 -1.818 1.00 73.12 206 MET A CA 1
ATOM 1615 C C . MET A 1 206 ? -11.212 -19.851 -1.373 1.00 73.12 206 MET A C 1
ATOM 1617 O O . MET A 1 206 ? -11.472 -18.658 -1.540 1.00 73.12 206 MET A O 1
ATOM 1621 N N . ARG A 1 207 ? -10.068 -20.262 -0.824 1.00 70.88 207 ARG A N 1
ATOM 1622 C CA . ARG A 1 207 ? -8.993 -19.320 -0.524 1.00 70.88 207 ARG A CA 1
ATOM 1623 C C . ARG A 1 207 ? -8.374 -18.861 -1.845 1.00 70.88 207 ARG A C 1
ATOM 1625 O O . ARG A 1 207 ? -8.016 -19.691 -2.675 1.00 70.88 207 ARG A O 1
ATOM 1632 N N . ASN A 1 208 ? -8.226 -17.551 -2.015 1.00 69.88 208 ASN A N 1
ATOM 1633 C CA . ASN A 1 208 ? -7.570 -16.945 -3.168 1.00 69.88 208 ASN A CA 1
ATOM 1634 C C . ASN A 1 208 ? -6.251 -16.276 -2.755 1.00 69.88 208 ASN A C 1
ATOM 1636 O O . ASN A 1 208 ? -6.054 -15.895 -1.603 1.00 69.88 208 ASN A O 1
ATOM 1640 N N . ASN A 1 209 ? -5.343 -16.136 -3.715 1.00 70.12 209 ASN A N 1
ATOM 1641 C CA . ASN A 1 209 ? -4.081 -15.413 -3.556 1.00 70.12 209 ASN A CA 1
ATOM 1642 C C . ASN A 1 209 ? -4.275 -13.894 -3.747 1.00 70.12 209 ASN A C 1
ATOM 1644 O O . ASN A 1 209 ? -3.302 -13.182 -3.931 1.00 70.12 209 ASN A O 1
ATOM 1648 N N . GLY A 1 210 ? -5.509 -13.379 -3.782 1.00 70.56 210 GLY A N 1
ATOM 1649 C CA . GLY A 1 210 ? -5.805 -11.971 -4.075 1.00 70.56 210 GLY A CA 1
ATOM 1650 C C . GLY A 1 210 ? -5.734 -11.559 -5.554 1.00 70.56 210 GLY A C 1
ATOM 1651 O O . GLY A 1 210 ? -6.124 -10.437 -5.868 1.00 70.56 210 GLY A O 1
ATOM 1652 N N . LEU A 1 211 ? -5.303 -12.435 -6.471 1.00 76.31 211 LEU A N 1
ATOM 1653 C CA . LEU A 1 211 ? -5.364 -12.199 -7.915 1.00 76.31 211 LEU A CA 1
ATOM 1654 C C . LEU A 1 211 ? -6.632 -12.852 -8.482 1.00 76.31 211 LEU A C 1
ATOM 1656 O O . LEU A 1 211 ? -6.644 -14.042 -8.807 1.00 76.31 211 LEU A O 1
ATOM 1660 N N . ILE A 1 212 ? -7.713 -12.072 -8.548 1.00 79.94 212 ILE A N 1
ATOM 1661 C CA . ILE A 1 212 ? -9.046 -12.550 -8.934 1.00 79.94 212 ILE A CA 1
ATOM 1662 C C . ILE A 1 212 ? -9.574 -11.872 -10.197 1.00 79.94 212 ILE A C 1
ATOM 1664 O O . ILE A 1 212 ? -9.314 -10.695 -10.432 1.00 79.94 212 ILE A O 1
ATOM 1668 N N . ASP A 1 213 ? -10.358 -12.622 -10.964 1.00 81.94 213 ASP A N 1
ATOM 1669 C CA . ASP A 1 213 ? -11.169 -12.130 -12.076 1.00 81.94 213 ASP A CA 1
ATOM 1670 C C . ASP A 1 213 ? -12.649 -12.400 -11.763 1.00 81.94 213 ASP A C 1
ATOM 1672 O O . ASP A 1 213 ? -13.014 -13.522 -11.396 1.00 81.94 213 ASP A O 1
ATOM 1676 N N . ILE A 1 214 ? -13.489 -11.365 -11.823 1.00 82.31 214 ILE A N 1
ATOM 1677 C CA . ILE A 1 214 ? -14.886 -11.437 -11.372 1.00 82.31 214 ILE A CA 1
ATOM 1678 C C . ILE A 1 214 ? -15.765 -11.803 -12.565 1.00 82.31 214 ILE A C 1
ATOM 1680 O O . ILE A 1 214 ? -15.866 -11.041 -13.526 1.00 82.31 214 ILE A O 1
ATOM 1684 N N . LYS A 1 215 ? -16.440 -12.953 -12.487 1.00 79.19 215 LYS A N 1
ATOM 1685 C CA . LYS A 1 215 ? -17.496 -13.311 -13.441 1.00 79.19 215 LYS A CA 1
ATOM 1686 C C . LYS A 1 215 ? -18.839 -12.771 -12.930 1.00 79.19 215 LYS A C 1
ATOM 1688 O O . LYS A 1 215 ? -19.288 -13.158 -11.849 1.00 79.19 215 LYS A O 1
ATOM 1693 N N . ASN A 1 216 ? -19.467 -11.897 -13.717 1.00 63.84 216 ASN A N 1
ATOM 1694 C CA . ASN A 1 216 ? -20.847 -11.456 -13.507 1.00 63.84 216 ASN A CA 1
ATOM 1695 C C . ASN A 1 216 ? -21.769 -12.455 -14.199 1.00 63.84 216 ASN A C 1
ATOM 1697 O O . ASN A 1 216 ? -21.996 -12.337 -15.402 1.00 63.84 216 ASN A O 1
ATOM 1701 N N . ASP A 1 217 ? -22.254 -13.446 -13.459 1.00 62.78 217 ASP A N 1
ATOM 1702 C CA . ASP A 1 217 ? -23.236 -14.385 -13.989 1.00 62.78 217 ASP A CA 1
ATOM 1703 C C . ASP A 1 217 ? -24.639 -14.027 -13.465 1.00 62.78 217 ASP A C 1
ATOM 1705 O O . ASP A 1 217 ? -24.883 -14.138 -12.255 1.00 62.78 217 ASP A O 1
ATOM 1709 N N . PRO A 1 218 ? -25.544 -13.515 -14.323 1.00 59.16 218 PRO A N 1
ATOM 1710 C CA . PRO A 1 218 ? -26.898 -13.174 -13.908 1.00 59.16 218 PRO A CA 1
ATOM 1711 C C . PRO A 1 218 ? -27.763 -14.407 -13.589 1.00 59.16 218 PRO A C 1
ATOM 1713 O O . PRO A 1 218 ? -28.691 -14.254 -12.796 1.00 59.16 218 PRO A O 1
ATOM 1716 N N . ASP A 1 219 ? -27.428 -15.600 -14.107 1.00 55.34 219 ASP A N 1
ATOM 1717 C CA . ASP A 1 219 ? -28.282 -16.806 -14.059 1.00 55.34 219 ASP A CA 1
ATOM 1718 C C . ASP A 1 219 ? -27.621 -18.037 -13.395 1.00 55.34 219 ASP A C 1
ATOM 1720 O O . ASP A 1 219 ? -28.194 -19.127 -13.401 1.00 55.34 219 ASP A O 1
ATOM 1724 N N . ASP A 1 220 ? -26.439 -17.897 -12.785 1.00 59.03 220 ASP A N 1
ATOM 1725 C CA . ASP A 1 220 ? -25.775 -19.025 -12.116 1.00 59.03 220 ASP A CA 1
ATOM 1726 C C . ASP A 1 220 ? -26.387 -19.307 -10.729 1.00 59.03 220 ASP A C 1
ATOM 1728 O O . ASP A 1 220 ? -25.959 -18.773 -9.697 1.00 59.03 220 ASP A O 1
ATOM 1732 N N . ASP A 1 221 ? -27.443 -20.122 -10.739 1.00 51.47 221 ASP A N 1
ATOM 1733 C CA . ASP A 1 221 ? -28.019 -20.827 -9.587 1.00 51.47 221 ASP A CA 1
ATOM 1734 C C . ASP A 1 221 ? -27.437 -22.252 -9.450 1.00 51.47 221 ASP A C 1
ATOM 1736 O O . ASP A 1 221 ? -27.986 -23.077 -8.716 1.00 51.47 221 ASP A O 1
ATOM 1740 N N . THR A 1 222 ? -26.330 -22.564 -10.141 1.00 50.19 222 THR A N 1
ATOM 1741 C CA . THR A 1 222 ? -25.727 -23.901 -10.106 1.00 50.19 222 THR A CA 1
ATOM 1742 C C . THR A 1 222 ? -25.164 -24.177 -8.714 1.00 50.19 222 THR A C 1
ATOM 1744 O O . THR A 1 222 ? -24.207 -23.558 -8.241 1.00 50.19 222 THR A O 1
ATOM 1747 N N . ASP A 1 223 ? -25.745 -25.163 -8.049 1.00 44.09 223 ASP A N 1
ATOM 1748 C CA . ASP A 1 223 ? -25.353 -25.730 -6.768 1.00 44.09 223 ASP A CA 1
ATOM 1749 C C . ASP A 1 223 ? -24.087 -26.594 -6.877 1.00 44.09 223 ASP A C 1
ATOM 1751 O O . ASP A 1 223 ? -23.994 -27.656 -6.287 1.00 44.09 223 ASP A O 1
ATOM 1755 N N . GLY A 1 224 ? -23.060 -26.131 -7.595 1.00 47.50 224 GLY A N 1
ATOM 1756 C CA . GLY A 1 224 ? -21.711 -26.703 -7.515 1.00 47.50 224 GLY A CA 1
ATOM 1757 C C . GLY A 1 224 ? -21.574 -28.189 -7.882 1.00 47.50 224 GLY A C 1
ATOM 1758 O O . GLY A 1 224 ? -20.545 -28.787 -7.566 1.00 47.50 224 GLY A O 1
ATOM 1759 N N . GLU A 1 225 ? -22.551 -28.796 -8.556 1.00 45.81 225 GLU A N 1
ATOM 1760 C CA . GLU A 1 225 ? -22.459 -30.171 -9.050 1.00 45.81 225 GLU A CA 1
ATOM 1761 C C . GLU A 1 225 ? -21.953 -30.177 -10.502 1.00 45.81 225 GLU A C 1
ATOM 1763 O O . GLU A 1 225 ? -22.709 -30.339 -11.457 1.00 45.81 225 GLU A O 1
ATOM 1768 N N . GLY A 1 226 ? -20.646 -29.959 -10.699 1.00 35.97 226 GLY A N 1
ATOM 1769 C CA . GLY A 1 226 ? -20.083 -29.894 -12.050 1.00 35.97 226 GLY A CA 1
ATOM 1770 C C . GLY A 1 226 ? -18.567 -30.052 -12.157 1.00 35.97 226 GLY A C 1
ATOM 1771 O O . GLY A 1 226 ? -17.822 -29.094 -12.004 1.00 35.97 226 GLY A O 1
ATOM 1772 N N . ASN A 1 227 ? -18.155 -31.264 -12.539 1.00 38.69 227 ASN A N 1
ATOM 1773 C CA . ASN A 1 227 ? -16.879 -31.670 -13.146 1.00 38.69 227 ASN A CA 1
ATOM 1774 C C . ASN A 1 227 ? -15.576 -31.474 -12.335 1.00 38.69 227 ASN A C 1
ATOM 1776 O O . ASN A 1 227 ? -14.872 -30.468 -12.426 1.00 38.69 227 ASN A O 1
ATOM 1780 N N . TYR A 1 228 ? -15.193 -32.532 -11.617 1.00 43.28 228 TYR A N 1
ATOM 1781 C CA . TYR A 1 228 ? -13.900 -32.665 -10.949 1.00 43.28 228 TYR A CA 1
ATOM 1782 C C . TYR A 1 228 ? -12.765 -32.879 -11.960 1.00 43.28 228 TYR A C 1
ATOM 1784 O O . TYR A 1 228 ? -12.467 -34.009 -12.343 1.00 43.28 228 TYR A O 1
ATOM 1792 N N . VAL A 1 229 ? -12.070 -31.809 -12.342 1.00 40.84 229 VAL A N 1
ATOM 1793 C CA . VAL A 1 229 ? -10.738 -31.931 -12.950 1.00 40.84 229 VAL A CA 1
ATOM 1794 C C . VAL A 1 229 ? -9.700 -31.829 -11.835 1.00 40.84 229 VAL A C 1
ATOM 1796 O O . VAL A 1 229 ? -9.130 -30.770 -11.578 1.00 40.84 229 VAL A O 1
ATOM 1799 N N . PHE A 1 230 ? -9.448 -32.950 -11.157 1.00 39.12 230 PHE A N 1
ATOM 1800 C CA . PHE A 1 230 ? -8.187 -33.145 -10.441 1.00 39.12 230 PHE A CA 1
ATOM 1801 C C . PHE A 1 230 ? -7.104 -33.377 -11.499 1.00 39.12 230 PHE A C 1
ATOM 1803 O O . PHE A 1 230 ? -6.791 -34.508 -11.854 1.00 39.12 230 PHE A O 1
ATOM 1810 N N . GLY A 1 231 ? -6.610 -32.296 -12.100 1.00 42.56 231 GLY A N 1
ATOM 1811 C CA . GLY A 1 231 ? -5.469 -32.377 -13.001 1.00 42.56 231 GLY A CA 1
ATOM 1812 C C . GLY A 1 231 ? -4.210 -32.678 -12.194 1.00 42.56 231 GLY A C 1
ATOM 1813 O O . GLY A 1 231 ? -3.854 -31.887 -11.323 1.00 42.56 231 GLY A O 1
ATOM 1814 N N . ASP A 1 232 ? -3.518 -33.768 -12.525 1.00 46.91 232 ASP A N 1
ATOM 1815 C CA . ASP A 1 232 ? -2.261 -34.258 -11.921 1.00 46.91 232 ASP A CA 1
ATOM 1816 C C . ASP A 1 232 ? -1.062 -33.279 -11.982 1.00 46.91 232 ASP A C 1
ATOM 1818 O O . ASP A 1 232 ? 0.071 -33.640 -11.674 1.00 46.91 232 ASP A O 1
ATOM 1822 N N . ASN A 1 233 ? -1.278 -32.013 -12.339 1.00 44.59 233 ASN A N 1
ATOM 1823 C CA . ASN A 1 233 ? -0.247 -30.985 -12.417 1.00 44.59 233 ASN A CA 1
ATOM 1824 C C . ASN A 1 233 ? -0.430 -29.948 -11.306 1.00 44.59 233 ASN A C 1
ATOM 1826 O O . ASN A 1 233 ? -0.666 -28.761 -11.546 1.00 44.59 233 ASN A O 1
ATOM 1830 N N . GLU A 1 234 ? -0.264 -30.397 -10.063 1.00 49.75 234 GLU A N 1
ATOM 1831 C CA . GLU A 1 234 ? -0.088 -29.531 -8.898 1.00 49.75 234 GLU A CA 1
ATOM 1832 C C . GLU A 1 234 ? 1.321 -28.903 -8.938 1.00 49.75 234 GLU A C 1
ATOM 1834 O O . GLU A 1 234 ? 2.198 -29.157 -8.110 1.00 49.75 234 GLU A O 1
ATOM 1839 N N . SER A 1 235 ? 1.585 -28.075 -9.954 1.00 51.81 235 SER A N 1
ATOM 1840 C CA . SER A 1 235 ? 2.737 -27.182 -9.922 1.00 51.81 235 SER A CA 1
ATOM 1841 C C . SER A 1 235 ? 2.527 -26.235 -8.740 1.00 51.81 235 SER A C 1
ATOM 1843 O O . SER A 1 235 ? 1.563 -25.467 -8.736 1.00 51.81 235 SER A O 1
ATOM 1845 N N . LYS A 1 236 ? 3.425 -26.299 -7.753 1.00 56.03 236 LYS A N 1
ATOM 1846 C CA . LYS A 1 236 ? 3.409 -25.598 -6.452 1.00 56.03 236 LYS A CA 1
ATOM 1847 C C . LYS A 1 236 ? 3.216 -24.066 -6.495 1.00 56.03 236 LYS A C 1
ATOM 1849 O O . LYS A 1 236 ? 3.123 -23.435 -5.446 1.00 56.03 236 LYS A O 1
ATOM 1854 N N . ASP A 1 237 ? 3.089 -23.459 -7.671 1.00 57.16 237 ASP A N 1
ATOM 1855 C CA . ASP A 1 237 ? 2.983 -22.016 -7.885 1.00 57.16 237 ASP A CA 1
ATOM 1856 C C . ASP A 1 237 ? 1.524 -21.514 -7.913 1.00 57.16 237 ASP A C 1
ATOM 1858 O O . ASP A 1 237 ? 1.100 -20.823 -8.845 1.00 57.16 237 ASP A O 1
ATOM 1862 N N . VAL A 1 238 ? 0.743 -21.798 -6.865 1.00 60.75 238 VAL A N 1
ATOM 1863 C CA . VAL A 1 238 ? -0.613 -21.223 -6.681 1.00 60.75 238 VAL A CA 1
ATOM 1864 C C . VAL A 1 238 ? -0.614 -19.688 -6.633 1.00 60.75 238 VAL A C 1
ATOM 1866 O O . VAL A 1 238 ? -1.626 -19.054 -6.920 1.00 60.75 238 VAL A O 1
ATOM 1869 N N . ASN A 1 239 ? 0.528 -19.062 -6.341 1.00 60.50 239 ASN A N 1
ATOM 1870 C CA . ASN A 1 239 ? 0.661 -17.606 -6.227 1.00 60.50 239 ASN A CA 1
ATOM 1871 C C . ASN A 1 239 ? 0.624 -16.862 -7.573 1.00 60.50 239 ASN A C 1
ATOM 1873 O O . ASN A 1 239 ? 0.480 -15.645 -7.577 1.00 60.50 239 ASN A O 1
ATOM 1877 N N . SER A 1 240 ? 0.747 -17.560 -8.707 1.00 65.38 240 SER A N 1
ATOM 1878 C CA . SER A 1 240 ? 0.801 -16.926 -10.037 1.00 65.38 240 SER A CA 1
ATOM 1879 C C . SER A 1 240 ? -0.435 -17.151 -10.911 1.00 65.38 240 SER A C 1
ATOM 1881 O O . SER A 1 240 ? -0.475 -16.671 -12.044 1.00 65.38 240 SER A O 1
ATOM 1883 N N . LYS A 1 241 ? -1.435 -17.868 -10.389 1.00 75.19 241 LYS A N 1
ATOM 1884 C CA . LYS A 1 241 ? -2.681 -18.173 -11.096 1.00 75.19 241 LYS A CA 1
ATOM 1885 C C . LYS A 1 241 ? -3.749 -17.120 -10.800 1.00 75.19 241 LYS A C 1
ATOM 1887 O O . LYS A 1 241 ? -3.811 -16.610 -9.679 1.00 75.19 241 LYS A O 1
ATOM 1892 N N . ILE A 1 242 ? -4.573 -16.806 -11.800 1.00 77.75 242 ILE A N 1
ATOM 1893 C CA . ILE A 1 242 ? -5.731 -15.914 -11.653 1.00 77.75 242 ILE A CA 1
ATOM 1894 C C . ILE A 1 242 ? -6.942 -16.765 -11.283 1.00 77.75 242 ILE A C 1
ATOM 1896 O O . ILE A 1 242 ? -7.315 -17.671 -12.029 1.00 77.75 242 ILE A O 1
ATOM 1900 N N . PHE A 1 243 ? -7.573 -16.471 -10.150 1.00 80.12 243 PHE A N 1
ATOM 1901 C CA . PHE A 1 243 ? -8.772 -17.176 -9.704 1.00 80.12 243 PHE A CA 1
ATOM 1902 C C . PHE A 1 243 ? -10.026 -16.492 -10.249 1.00 80.12 243 PHE A C 1
ATOM 1904 O O . PHE A 1 243 ? -10.294 -15.334 -9.933 1.00 80.12 243 PHE A O 1
ATOM 1911 N N . ARG A 1 244 ? -10.823 -17.207 -11.042 1.00 82.19 244 ARG A N 1
ATOM 1912 C CA . ARG A 1 244 ? -12.142 -16.731 -11.475 1.00 82.19 244 ARG A CA 1
ATOM 1913 C C . ARG A 1 244 ? -13.140 -16.978 -10.356 1.00 82.19 244 ARG A C 1
ATOM 1915 O O . ARG A 1 244 ? -13.326 -18.130 -9.979 1.00 82.19 244 ARG A O 1
ATOM 1922 N N . VAL A 1 245 ? -13.748 -15.922 -9.822 1.00 82.06 245 VAL A N 1
ATOM 1923 C CA . VAL A 1 245 ? -14.662 -16.007 -8.670 1.00 82.06 245 VAL A CA 1
ATOM 1924 C C . VAL A 1 245 ? -16.006 -15.351 -9.014 1.00 82.06 245 VAL A C 1
ATOM 1926 O O . VAL A 1 245 ? -16.008 -14.283 -9.635 1.00 82.06 245 VAL A O 1
ATOM 1929 N N . PRO A 1 246 ? -17.148 -15.946 -8.619 1.00 82.75 246 PRO A N 1
ATOM 1930 C CA . PRO A 1 246 ? -18.464 -15.347 -8.831 1.00 82.75 246 PRO A CA 1
ATOM 1931 C C . PRO A 1 246 ? -18.711 -14.135 -7.919 1.00 82.75 246 PRO A C 1
ATOM 1933 O O . PRO A 1 246 ? -18.349 -14.135 -6.738 1.00 82.75 246 PRO A O 1
ATOM 1936 N N . GLU A 1 247 ? -19.405 -13.120 -8.443 1.00 80.88 247 GLU A N 1
ATOM 1937 C CA . GLU A 1 247 ? -19.728 -11.882 -7.715 1.00 80.88 247 GLU A CA 1
ATOM 1938 C C . GLU A 1 247 ? -20.548 -12.141 -6.435 1.00 80.88 247 GLU A C 1
ATOM 1940 O O . GLU A 1 247 ? -20.194 -11.662 -5.352 1.00 80.88 247 GLU A O 1
ATOM 1945 N N . LYS A 1 248 ? -21.610 -12.959 -6.526 1.00 80.94 248 LYS A N 1
ATOM 1946 C CA . LYS A 1 248 ? -22.484 -13.295 -5.382 1.00 80.94 248 LYS A CA 1
ATOM 1947 C C . LYS A 1 248 ? -21.680 -13.886 -4.210 1.00 80.94 248 LYS A C 1
ATOM 1949 O O . LYS A 1 248 ? -21.902 -13.522 -3.053 1.00 80.94 248 LYS A O 1
ATOM 1954 N N . GLY A 1 249 ? -20.711 -14.757 -4.507 1.00 79.00 249 GLY A N 1
ATOM 1955 C CA . GLY A 1 249 ? -19.829 -15.380 -3.517 1.00 79.00 249 GLY A CA 1
ATOM 1956 C C . GLY A 1 249 ? -18.942 -14.373 -2.783 1.00 79.00 249 GLY A C 1
ATOM 1957 O O . GLY A 1 249 ? -18.833 -14.419 -1.554 1.00 79.00 249 GLY A O 1
ATOM 1958 N N . LEU A 1 250 ? -18.373 -13.417 -3.526 1.00 80.75 250 LEU A N 1
ATOM 1959 C CA . LEU A 1 250 ? -17.540 -12.341 -2.981 1.00 80.75 250 LEU A CA 1
ATOM 1960 C C . LEU A 1 250 ? -18.329 -11.424 -2.040 1.00 80.75 250 LEU A C 1
ATOM 1962 O O . LEU A 1 250 ? -17.848 -11.087 -0.956 1.00 80.75 250 LEU A O 1
ATOM 1966 N N . ILE A 1 251 ? -19.557 -11.055 -2.415 1.00 83.06 251 ILE A N 1
ATOM 1967 C CA . ILE A 1 251 ? -20.413 -10.187 -1.593 1.00 83.06 251 ILE A CA 1
ATOM 1968 C C . ILE A 1 251 ? -20.729 -10.858 -0.251 1.00 83.06 251 ILE A C 1
ATOM 1970 O O . ILE A 1 251 ? -20.595 -10.237 0.809 1.00 83.06 251 ILE A O 1
ATOM 1974 N N . LEU A 1 252 ? -21.121 -12.136 -0.268 1.00 83.88 252 LEU A N 1
ATOM 1975 C CA . LEU A 1 252 ? -21.453 -12.875 0.952 1.00 83.88 252 LEU A CA 1
ATOM 1976 C C . LEU A 1 252 ? -20.243 -13.045 1.878 1.00 83.88 252 LEU A C 1
ATOM 1978 O O . LEU A 1 252 ? -20.389 -12.944 3.103 1.00 83.88 252 LEU A O 1
ATOM 1982 N N . ASP A 1 253 ? -19.054 -13.273 1.318 1.00 82.31 253 ASP A N 1
ATOM 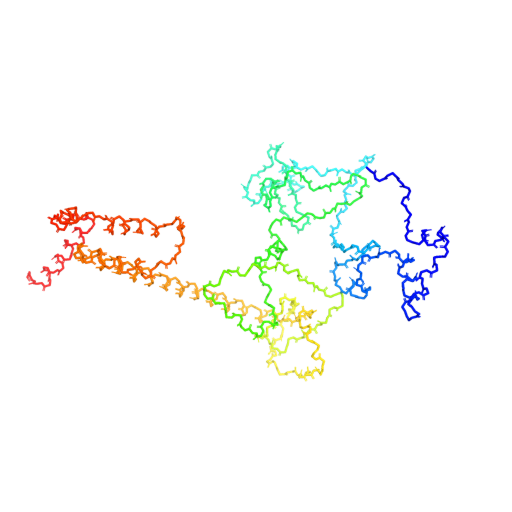1983 C CA . ASP A 1 253 ? -17.825 -13.365 2.104 1.00 82.31 253 ASP A CA 1
ATOM 1984 C C . ASP A 1 253 ? -17.449 -12.018 2.737 1.00 82.31 253 ASP A C 1
ATOM 1986 O O . ASP A 1 253 ? -17.191 -11.950 3.943 1.00 82.31 253 ASP A O 1
ATOM 1990 N N . PHE A 1 254 ? -17.560 -10.920 1.981 1.00 83.50 254 PHE A N 1
ATOM 1991 C CA . PHE A 1 254 ? -17.356 -9.568 2.500 1.00 83.50 254 PHE A CA 1
ATOM 1992 C C . PHE A 1 254 ? -18.297 -9.256 3.670 1.00 83.50 254 PHE A C 1
ATOM 1994 O O . PHE A 1 254 ? -17.849 -8.832 4.740 1.00 83.50 254 PHE A O 1
ATOM 2001 N N . VAL A 1 255 ? -19.601 -9.515 3.518 1.00 86.50 255 VAL A N 1
ATOM 2002 C CA . VAL A 1 255 ? -20.576 -9.285 4.596 1.00 86.50 255 VAL A CA 1
ATOM 2003 C C . VAL A 1 255 ? -20.246 -10.132 5.827 1.00 86.50 255 VAL A C 1
ATOM 2005 O O . VAL A 1 255 ? -20.316 -9.632 6.954 1.00 86.50 255 VAL A O 1
ATOM 2008 N N . SER A 1 256 ? -19.858 -11.394 5.634 1.00 85.06 256 SER A N 1
ATOM 2009 C CA . SER A 1 256 ? -19.439 -12.286 6.718 1.00 85.06 256 SER A CA 1
ATOM 2010 C C . SER A 1 256 ? -18.205 -11.749 7.455 1.00 85.06 256 SER A C 1
ATOM 2012 O O . SER A 1 256 ? -18.210 -11.668 8.686 1.00 85.06 256 SER A O 1
ATOM 2014 N N . LYS A 1 257 ? -17.178 -11.299 6.720 1.00 83.06 257 LYS A N 1
ATOM 2015 C CA . LYS A 1 257 ? -15.934 -10.753 7.282 1.00 83.06 257 LYS A CA 1
ATOM 2016 C C . LYS A 1 257 ? -16.149 -9.426 8.010 1.00 83.06 257 LYS A C 1
ATOM 2018 O O . LYS A 1 257 ? -15.587 -9.216 9.082 1.00 83.06 257 LYS A O 1
ATOM 2023 N N . VAL A 1 258 ? -16.994 -8.539 7.484 1.00 83.94 258 VAL A N 1
ATOM 2024 C CA . VAL A 1 258 ? -17.341 -7.277 8.160 1.00 83.94 258 VAL A CA 1
ATOM 2025 C C . VAL A 1 258 ? -18.108 -7.550 9.454 1.00 83.94 258 VAL A C 1
ATOM 2027 O O . VAL A 1 258 ? -17.832 -6.921 10.479 1.00 83.94 258 VAL A O 1
ATOM 2030 N N . LYS A 1 259 ? -19.051 -8.501 9.440 1.00 84.88 259 LYS A N 1
ATOM 2031 C CA . LYS A 1 259 ? -19.784 -8.905 10.648 1.00 84.88 259 LYS A CA 1
ATOM 2032 C C . LYS A 1 259 ? -18.844 -9.509 11.691 1.00 84.88 259 LYS A C 1
ATOM 2034 O O . LYS A 1 259 ? -18.872 -9.062 12.837 1.00 84.88 259 LYS A O 1
ATOM 2039 N N . SER A 1 260 ? -17.983 -10.452 11.307 1.00 79.50 260 SER A N 1
ATOM 2040 C CA . SER A 1 260 ? -17.028 -11.067 12.237 1.00 79.50 260 SER A CA 1
ATOM 2041 C C . SER A 1 260 ? -16.000 -10.063 12.762 1.00 79.50 260 SER A C 1
ATOM 2043 O O . SER A 1 260 ? -15.727 -10.060 13.957 1.00 79.50 260 SER A O 1
ATOM 2045 N N . GLY A 1 261 ? -15.520 -9.130 11.934 1.00 80.56 261 GLY A N 1
ATOM 2046 C CA . GLY A 1 261 ? -14.620 -8.056 12.360 1.00 80.56 261 GLY A CA 1
ATOM 2047 C C . GLY A 1 261 ? -15.248 -7.099 13.381 1.00 80.56 261 GLY A C 1
ATOM 2048 O O . GLY A 1 261 ? -14.595 -6.709 14.348 1.00 80.56 261 GLY A O 1
ATOM 2049 N N . ARG A 1 262 ? -16.534 -6.748 13.230 1.00 79.00 262 ARG A N 1
ATOM 2050 C CA . ARG A 1 262 ? -17.261 -5.948 14.240 1.00 79.00 262 ARG A CA 1
ATOM 2051 C C . ARG A 1 262 ? -17.420 -6.700 15.560 1.00 79.00 262 ARG A C 1
ATOM 2053 O O . ARG A 1 262 ? -17.309 -6.090 16.622 1.00 79.00 262 ARG A O 1
ATOM 2060 N N . VAL A 1 263 ? -17.678 -8.007 15.497 1.00 80.38 263 VAL A N 1
ATOM 2061 C CA . VAL A 1 263 ? -17.756 -8.862 16.689 1.00 80.38 263 VAL A CA 1
ATOM 2062 C C . VAL A 1 263 ? -16.386 -8.963 17.363 1.00 80.38 263 VAL A C 1
ATOM 2064 O O . VAL A 1 263 ? -16.314 -8.745 18.568 1.00 80.38 263 VAL A O 1
ATOM 2067 N N . GLY A 1 264 ? -15.312 -9.178 16.597 1.00 79.94 264 GLY A N 1
ATOM 2068 C CA . GLY A 1 264 ? -13.931 -9.209 17.090 1.00 79.94 264 GLY A CA 1
ATOM 2069 C C . GLY A 1 264 ? -13.557 -7.932 17.840 1.00 79.94 264 GLY A C 1
ATOM 2070 O O . GLY A 1 264 ? -13.240 -7.995 19.023 1.00 79.94 264 GLY A O 1
ATOM 2071 N N . LYS A 1 265 ? -13.761 -6.758 17.225 1.00 78.38 265 LYS A N 1
ATOM 2072 C CA . LYS A 1 265 ? -13.524 -5.456 17.880 1.00 78.38 265 LYS A CA 1
ATOM 2073 C C . LYS A 1 265 ? -14.317 -5.282 19.177 1.00 78.38 265 LYS A C 1
ATOM 2075 O O . LYS A 1 265 ? -13.823 -4.698 20.137 1.00 78.38 265 LYS A O 1
ATOM 2080 N N . LYS A 1 266 ? -15.560 -5.775 19.227 1.00 82.31 266 LYS A N 1
ATOM 2081 C CA . LYS A 1 266 ? -16.393 -5.710 20.439 1.00 82.31 266 LYS A CA 1
ATOM 2082 C C . LYS A 1 266 ? -15.868 -6.633 21.542 1.00 82.31 266 LYS A C 1
ATOM 2084 O O . LYS A 1 266 ? -15.950 -6.273 22.713 1.00 82.31 266 LYS A O 1
ATOM 2089 N N . VAL A 1 267 ? -15.363 -7.810 21.183 1.00 85.00 267 VAL A N 1
ATOM 2090 C CA . VAL A 1 267 ? -14.755 -8.768 22.117 1.00 85.00 267 VAL A CA 1
ATOM 2091 C C . VAL A 1 267 ? -13.427 -8.228 22.651 1.00 85.00 267 VAL A C 1
ATOM 2093 O O . VAL A 1 267 ? -13.239 -8.205 23.862 1.00 85.00 267 VAL A O 1
ATOM 2096 N N . GLU A 1 268 ? -12.565 -7.694 21.787 1.00 81.62 268 GLU A N 1
ATOM 2097 C CA . GLU A 1 268 ? -11.315 -7.028 22.179 1.00 81.62 268 GLU A CA 1
ATOM 2098 C C . GLU A 1 268 ? -11.574 -5.841 23.110 1.00 81.62 268 GLU A C 1
ATOM 2100 O O . GLU A 1 268 ? -10.964 -5.745 24.170 1.00 81.62 268 GLU A O 1
ATOM 2105 N N . ALA A 1 269 ? -12.540 -4.976 22.777 1.00 84.56 269 ALA A N 1
ATOM 2106 C CA . ALA A 1 269 ? -12.918 -3.852 23.631 1.00 84.56 269 ALA A CA 1
ATOM 2107 C C . ALA A 1 269 ? -13.438 -4.308 25.005 1.00 84.56 269 ALA A C 1
ATOM 2109 O O . ALA A 1 269 ? -13.146 -3.669 26.015 1.00 84.56 269 ALA A O 1
ATOM 2110 N N . ARG A 1 270 ? -14.181 -5.423 25.067 1.00 87.06 270 ARG A N 1
ATOM 2111 C CA . ARG A 1 270 ? -14.622 -6.027 26.335 1.00 87.06 270 ARG A CA 1
ATOM 2112 C C . ARG A 1 270 ? -13.447 -6.568 27.141 1.00 87.06 270 ARG A C 1
ATOM 2114 O O . ARG A 1 270 ? -13.332 -6.228 28.308 1.00 87.06 270 ARG A O 1
ATOM 2121 N N . HIS A 1 271 ? -12.541 -7.325 26.525 1.00 85.88 271 HIS A N 1
ATOM 2122 C CA . HIS A 1 271 ? -11.337 -7.806 27.205 1.00 85.88 271 HIS A CA 1
ATOM 2123 C C . HIS A 1 271 ? -10.439 -6.657 27.684 1.00 85.88 271 HIS A C 1
ATOM 2125 O O . HIS A 1 271 ? -9.915 -6.711 28.796 1.00 85.88 271 HIS A O 1
ATOM 2131 N N . ALA A 1 272 ? -10.299 -5.584 26.904 1.00 86.94 272 ALA A N 1
ATOM 2132 C CA . ALA A 1 272 ? -9.580 -4.382 27.318 1.00 86.94 272 ALA A CA 1
ATOM 2133 C C . ALA A 1 272 ? -10.270 -3.687 28.508 1.00 86.94 272 ALA A C 1
ATOM 2135 O O . ALA A 1 272 ? -9.611 -3.280 29.462 1.00 86.94 272 ALA A O 1
ATOM 2136 N N . ALA A 1 273 ? -11.604 -3.604 28.504 1.00 89.06 273 ALA A N 1
ATOM 2137 C CA . ALA A 1 273 ? -12.366 -3.068 29.630 1.00 89.06 273 ALA A CA 1
ATOM 2138 C C . ALA A 1 273 ? -12.245 -3.946 30.891 1.00 89.06 273 ALA A C 1
ATOM 2140 O O . ALA A 1 273 ? -12.070 -3.414 31.988 1.00 89.06 273 ALA A O 1
ATOM 2141 N N . ASP A 1 274 ? -12.272 -5.272 30.744 1.00 90.75 274 ASP A N 1
ATOM 2142 C CA . ASP A 1 274 ? -12.131 -6.234 31.843 1.00 90.75 274 ASP A CA 1
ATOM 2143 C C . ASP A 1 274 ? -10.715 -6.243 32.429 1.00 90.75 274 ASP A C 1
ATOM 2145 O O . ASP A 1 274 ? -10.524 -6.316 33.641 1.00 90.75 274 ASP A O 1
ATOM 2149 N N . THR A 1 275 ? -9.689 -6.139 31.589 1.00 88.88 275 THR A N 1
ATOM 2150 C CA . THR A 1 275 ? -8.299 -6.013 32.054 1.00 88.88 275 THR A CA 1
ATOM 2151 C C . THR A 1 275 ? -8.070 -4.670 32.747 1.00 88.88 275 THR A C 1
ATOM 2153 O O . THR A 1 275 ? -7.453 -4.633 33.814 1.00 88.88 275 THR A O 1
ATOM 2156 N N . ALA A 1 276 ? -8.630 -3.577 32.219 1.00 86.00 276 ALA A N 1
ATOM 2157 C CA . ALA A 1 276 ? -8.591 -2.268 32.866 1.00 86.00 276 ALA A CA 1
ATOM 2158 C C . ALA A 1 276 ? -9.338 -2.258 34.212 1.00 86.00 276 ALA A C 1
ATOM 2160 O O . ALA A 1 276 ? -8.836 -1.684 35.179 1.00 86.00 276 ALA A O 1
ATOM 2161 N N . SER A 1 277 ? -10.503 -2.908 34.311 1.00 86.94 277 SER A N 1
ATOM 2162 C CA . SER A 1 277 ? -11.262 -3.004 35.565 1.00 86.94 277 SER A CA 1
ATOM 2163 C C . SER A 1 277 ? -10.526 -3.848 36.609 1.00 86.94 277 SER A C 1
ATOM 2165 O O . SER A 1 277 ? -10.384 -3.405 37.748 1.00 86.94 277 SER A O 1
ATOM 2167 N N . ARG A 1 278 ? -9.948 -4.994 36.216 1.00 86.81 278 ARG A N 1
ATOM 2168 C CA . ARG A 1 278 ? -9.092 -5.820 37.086 1.00 86.81 278 ARG A CA 1
ATOM 2169 C C . ARG A 1 278 ? -7.865 -5.057 37.578 1.00 86.81 278 ARG A C 1
ATOM 2171 O O . ARG A 1 278 ? -7.537 -5.149 38.757 1.00 86.81 278 ARG A O 1
ATOM 2178 N N . ARG A 1 279 ? -7.218 -4.270 36.710 1.00 81.62 279 ARG A N 1
ATOM 2179 C CA . ARG A 1 279 ? -6.075 -3.421 37.085 1.00 81.62 279 ARG A CA 1
ATOM 2180 C C . ARG A 1 279 ? -6.476 -2.302 38.049 1.00 81.62 279 ARG A C 1
ATOM 2182 O O . ARG A 1 279 ? -5.739 -2.015 38.984 1.00 81.62 279 ARG A O 1
ATOM 2189 N N . ARG A 1 280 ? -7.637 -1.670 37.852 1.00 84.00 280 ARG A N 1
ATOM 2190 C CA . ARG A 1 280 ? -8.157 -0.667 38.801 1.00 84.00 280 ARG A CA 1
ATOM 2191 C C . ARG A 1 280 ? -8.477 -1.292 40.156 1.00 84.00 280 ARG A C 1
ATOM 2193 O O . ARG A 1 280 ? -8.074 -0.739 41.172 1.00 84.00 280 ARG A O 1
ATOM 2200 N N . ALA A 1 281 ? -9.130 -2.453 40.171 1.00 85.62 281 ALA A N 1
ATOM 2201 C CA . ALA A 1 281 ? -9.448 -3.171 41.401 1.00 85.62 281 ALA A CA 1
ATOM 2202 C C . ALA A 1 281 ? -8.183 -3.618 42.153 1.00 85.62 281 ALA A C 1
ATOM 2204 O O . ALA A 1 281 ? -8.101 -3.449 43.366 1.00 85.62 281 ALA A O 1
ATOM 2205 N N . SER A 1 282 ? -7.161 -4.126 41.452 1.00 82.94 282 SER A N 1
ATOM 2206 C CA . SER A 1 282 ? -5.893 -4.495 42.094 1.00 82.94 282 SER A CA 1
ATOM 2207 C C . SER A 1 282 ? -5.163 -3.286 42.687 1.00 82.94 282 SER A C 1
ATOM 2209 O O . SER A 1 282 ? -4.607 -3.394 43.776 1.00 82.94 282 SER A O 1
ATOM 2211 N N . MET A 1 283 ? -5.215 -2.123 42.028 1.00 81.38 283 MET A N 1
ATOM 2212 C CA . MET A 1 283 ? -4.662 -0.874 42.564 1.00 81.38 283 MET A CA 1
ATOM 2213 C C . MET A 1 283 ? -5.443 -0.351 43.772 1.00 81.38 283 MET A C 1
ATOM 2215 O O . MET A 1 283 ? -4.828 0.067 44.746 1.00 81.38 283 MET A O 1
ATOM 2219 N N . GLN A 1 284 ? -6.775 -0.416 43.753 1.00 82.50 284 GLN A N 1
ATOM 2220 C CA . GLN A 1 284 ? -7.595 -0.053 44.914 1.00 82.50 284 GLN A CA 1
ATOM 2221 C C . GLN A 1 284 ? -7.298 -0.958 46.114 1.00 82.50 284 GLN A C 1
ATOM 2223 O O . GLN A 1 284 ? -7.104 -0.462 47.220 1.00 82.50 284 GLN A O 1
ATOM 2228 N N . ASN A 1 285 ? -7.172 -2.268 45.885 1.00 83.25 285 ASN A N 1
ATOM 2229 C CA . ASN A 1 285 ? -6.780 -3.212 46.928 1.00 83.25 285 ASN A CA 1
ATOM 2230 C C . ASN A 1 285 ? -5.371 -2.913 47.458 1.00 83.25 285 ASN A C 1
ATOM 2232 O O . ASN A 1 285 ? -5.162 -2.960 48.663 1.00 83.25 285 ASN A O 1
ATOM 2236 N N . PHE A 1 286 ? -4.420 -2.561 46.586 1.00 81.88 286 PHE A N 1
ATOM 2237 C CA . PHE A 1 286 ? -3.072 -2.161 46.996 1.00 81.88 286 PHE A CA 1
ATOM 2238 C C . PHE A 1 286 ? -3.091 -0.932 47.920 1.00 81.88 286 PHE A C 1
ATOM 2240 O O . PHE A 1 286 ? -2.456 -0.954 48.971 1.00 81.88 286 PHE A O 1
ATOM 2247 N N . ILE A 1 287 ? -3.867 0.097 47.565 1.00 83.00 287 ILE A N 1
ATOM 2248 C CA . ILE A 1 287 ? -4.005 1.336 48.348 1.00 83.00 287 ILE A CA 1
ATOM 2249 C C . ILE A 1 287 ? -4.685 1.082 49.704 1.00 83.00 287 ILE A C 1
ATOM 2251 O O . ILE A 1 287 ? -4.387 1.774 50.673 1.00 83.00 287 ILE A O 1
ATOM 2255 N N . ALA A 1 288 ? -5.568 0.084 49.798 1.00 82.44 288 ALA A N 1
ATOM 2256 C CA . ALA A 1 288 ? -6.282 -0.238 51.032 1.00 82.44 288 ALA A CA 1
ATOM 2257 C C . ALA A 1 288 ? -5.400 -0.874 52.127 1.00 82.44 288 ALA A C 1
ATOM 2259 O O . ALA A 1 288 ? -5.790 -0.872 53.295 1.00 82.44 288 ALA A O 1
ATOM 2260 N N . TYR A 1 289 ? -4.229 -1.426 51.787 1.00 81.62 289 TYR A N 1
ATOM 2261 C CA . TYR A 1 289 ? -3.330 -2.022 52.781 1.00 81.62 289 TYR A CA 1
ATOM 2262 C C . TYR A 1 289 ? -2.556 -0.961 53.577 1.00 81.62 289 TYR A C 1
ATOM 2264 O O . TYR A 1 289 ? -2.240 0.095 53.033 1.00 81.62 289 TYR A O 1
ATOM 2272 N N . PRO A 1 290 ? -2.165 -1.237 54.835 1.00 85.44 290 PRO A N 1
ATOM 2273 C CA . PRO A 1 290 ? -1.286 -0.354 55.595 1.00 85.44 290 PRO A CA 1
ATOM 2274 C C . PRO A 1 290 ? 0.035 -0.085 54.865 1.00 85.44 290 PRO A C 1
ATOM 2276 O O . PRO A 1 290 ? 0.622 -0.984 54.257 1.00 85.44 290 PRO A O 1
ATOM 2279 N N . PHE A 1 291 ? 0.542 1.142 54.985 1.00 82.19 291 PHE A N 1
ATOM 2280 C CA . PHE A 1 291 ? 1.746 1.610 54.290 1.00 82.19 291 PHE A CA 1
ATOM 2281 C C . PHE A 1 291 ? 2.976 0.673 54.416 1.00 82.19 291 PHE A C 1
ATOM 2283 O O . PHE A 1 291 ? 3.608 0.404 53.394 1.00 82.19 291 PHE A O 1
ATOM 2290 N N . PRO A 1 292 ? 3.293 0.063 55.583 1.00 82.88 292 PRO A N 1
ATOM 2291 C CA . PRO A 1 292 ? 4.410 -0.889 55.688 1.00 82.88 292 PRO A CA 1
ATOM 2292 C C . PRO A 1 292 ? 4.238 -2.145 54.816 1.00 82.88 292 PRO A C 1
ATOM 2294 O O . PRO A 1 292 ? 5.202 -2.679 54.270 1.00 82.88 292 PRO A O 1
ATOM 2297 N N . GLN A 1 293 ? 2.999 -2.618 54.653 1.00 83.81 293 GLN A N 1
ATOM 2298 C CA . GLN A 1 293 ? 2.682 -3.783 53.827 1.00 83.81 293 GLN A CA 1
ATOM 2299 C C . GLN A 1 293 ? 2.761 -3.446 52.333 1.00 83.81 293 GLN A C 1
ATOM 2301 O O . GLN A 1 293 ? 3.229 -4.268 51.543 1.00 83.81 293 GLN A O 1
ATOM 2306 N N . GLN A 1 294 ? 2.367 -2.226 51.956 1.00 83.44 294 GLN A N 1
ATOM 2307 C CA . GLN A 1 294 ? 2.556 -1.703 50.602 1.00 83.44 294 GLN A CA 1
ATOM 2308 C C . GLN A 1 294 ? 4.045 -1.677 50.233 1.00 83.44 294 GLN A C 1
ATOM 2310 O O . GLN A 1 294 ? 4.426 -2.216 49.197 1.00 83.44 294 GLN A O 1
ATOM 2315 N N . GLN A 1 295 ? 4.901 -1.138 51.110 1.00 82.38 295 GLN A N 1
ATOM 2316 C CA . GLN A 1 295 ? 6.353 -1.096 50.896 1.00 82.38 295 GLN A CA 1
ATOM 2317 C C . GLN A 1 295 ? 6.958 -2.493 50.696 1.00 82.38 295 GLN A C 1
ATOM 2319 O O . GLN A 1 295 ? 7.719 -2.706 49.752 1.00 82.38 295 GLN A O 1
ATOM 2324 N N . ALA A 1 296 ? 6.579 -3.464 51.534 1.00 83.25 296 ALA A N 1
ATOM 2325 C CA . ALA A 1 296 ? 7.054 -4.842 51.416 1.00 83.25 296 ALA A CA 1
ATOM 2326 C C . ALA A 1 296 ? 6.616 -5.504 50.096 1.00 83.25 296 ALA A C 1
ATOM 2328 O O . ALA A 1 296 ? 7.429 -6.135 49.418 1.00 83.25 296 ALA A O 1
ATOM 2329 N N . ALA A 1 297 ? 5.353 -5.330 49.696 1.00 81.31 297 ALA A N 1
ATOM 2330 C CA . ALA A 1 297 ? 4.839 -5.859 48.434 1.00 81.31 297 ALA A CA 1
ATOM 2331 C C . ALA A 1 297 ? 5.575 -5.272 47.215 1.00 81.31 297 ALA A C 1
ATOM 2333 O O . ALA A 1 297 ? 5.867 -5.993 46.260 1.00 81.31 297 ALA A O 1
ATOM 2334 N N . LEU A 1 298 ? 5.930 -3.984 47.259 1.00 79.38 298 LEU A N 1
ATOM 2335 C CA . LEU A 1 298 ? 6.694 -3.330 46.196 1.00 79.38 298 LEU A CA 1
ATOM 2336 C C . LEU A 1 298 ? 8.150 -3.772 46.146 1.00 79.38 298 LEU A C 1
ATOM 2338 O O . LEU A 1 298 ? 8.658 -4.006 45.053 1.00 79.38 298 LEU A O 1
ATOM 2342 N N . ALA A 1 299 ? 8.803 -3.939 47.295 1.00 80.44 299 ALA A N 1
ATOM 2343 C CA . ALA A 1 299 ? 10.160 -4.472 47.354 1.00 80.44 299 ALA A CA 1
ATOM 2344 C C . ALA A 1 299 ? 10.221 -5.898 46.775 1.00 80.44 299 ALA A C 1
ATOM 2346 O O . ALA A 1 299 ? 11.125 -6.216 46.003 1.00 80.44 299 ALA A O 1
ATOM 2347 N N . LEU A 1 300 ? 9.220 -6.740 47.065 1.00 79.12 300 LEU A N 1
ATOM 2348 C CA . LEU A 1 300 ? 9.092 -8.073 46.465 1.00 79.12 300 LEU A CA 1
ATOM 2349 C C . LEU A 1 300 ? 8.847 -8.008 44.952 1.00 79.12 300 LEU A C 1
ATOM 2351 O O . LEU A 1 300 ? 9.473 -8.756 44.203 1.00 79.12 300 LEU A O 1
ATOM 2355 N N . ALA A 1 301 ? 7.994 -7.092 44.486 1.00 75.56 301 ALA A N 1
ATOM 2356 C CA . ALA A 1 301 ? 7.765 -6.883 43.058 1.00 75.56 301 ALA A CA 1
ATOM 2357 C C . ALA A 1 301 ? 9.025 -6.374 42.336 1.00 75.56 301 ALA A C 1
ATOM 2359 O O . ALA A 1 301 ? 9.334 -6.836 41.244 1.00 75.56 301 ALA A O 1
ATOM 2360 N N . GLN A 1 302 ? 9.794 -5.465 42.942 1.00 71.62 302 GLN A N 1
ATOM 2361 C CA . GLN A 1 302 ? 11.074 -4.991 42.408 1.00 71.62 302 GLN A CA 1
ATOM 2362 C C . GLN A 1 302 ? 12.120 -6.107 42.363 1.00 71.62 302 GLN A C 1
ATOM 2364 O O . GLN A 1 302 ? 12.843 -6.218 41.378 1.00 71.62 302 GLN A O 1
ATOM 2369 N N . LEU A 1 303 ? 12.187 -6.960 43.390 1.00 74.88 303 LEU A N 1
ATOM 2370 C CA . LEU A 1 303 ? 13.061 -8.136 43.389 1.00 74.88 303 LEU A CA 1
ATOM 2371 C C . LEU A 1 303 ? 12.669 -9.141 42.302 1.00 74.88 303 LEU A C 1
ATOM 2373 O O . LEU A 1 303 ? 13.558 -9.707 41.671 1.00 74.88 303 LEU A O 1
ATOM 2377 N N . ALA A 1 304 ? 11.370 -9.308 42.044 1.00 69.31 304 ALA A N 1
ATOM 2378 C CA . ALA A 1 304 ? 10.871 -10.119 40.937 1.00 69.31 304 ALA A CA 1
ATOM 2379 C C . ALA A 1 304 ? 11.140 -9.486 39.552 1.00 69.31 304 ALA A C 1
ATOM 2381 O O . ALA A 1 304 ? 11.293 -10.219 38.581 1.00 69.31 304 ALA A O 1
ATOM 2382 N N . ASN A 1 305 ? 11.236 -8.150 39.463 1.00 63.47 305 ASN A N 1
ATOM 2383 C CA . ASN A 1 305 ? 11.283 -7.381 38.206 1.00 63.47 305 ASN A CA 1
ATOM 2384 C C . ASN A 1 305 ? 12.660 -6.794 37.823 1.00 63.47 305 ASN A C 1
ATOM 2386 O O . ASN A 1 305 ? 12.738 -5.994 36.891 1.00 63.47 305 ASN A O 1
ATOM 2390 N N . LYS A 1 306 ? 13.760 -7.142 38.498 1.00 56.78 306 LYS A N 1
ATOM 2391 C CA . LYS A 1 306 ? 15.121 -6.839 38.002 1.00 56.78 306 LYS A CA 1
ATOM 2392 C C . LYS A 1 306 ? 15.349 -7.689 36.735 1.00 56.78 306 LYS A C 1
ATOM 2394 O O . LYS A 1 306 ? 15.758 -8.833 36.871 1.00 56.78 306 LYS A O 1
ATOM 2399 N N . THR A 1 307 ? 15.056 -7.292 35.497 1.00 55.53 307 THR A N 1
ATOM 2400 C CA . THR A 1 307 ? 15.160 -6.012 34.763 1.00 55.53 307 THR A CA 1
ATOM 2401 C C . THR A 1 307 ? 14.052 -5.957 33.679 1.00 55.53 307 THR A C 1
ATOM 2403 O O . THR A 1 307 ? 13.659 -7.030 33.215 1.00 55.53 307 THR A O 1
ATOM 2406 N N . PRO A 1 308 ? 13.501 -4.791 33.244 1.00 50.53 308 PRO A N 1
ATOM 2407 C CA . PRO A 1 308 ? 14.106 -4.000 32.153 1.00 50.53 308 PRO A CA 1
ATOM 2408 C C . PRO A 1 308 ? 13.763 -2.482 32.115 1.00 50.53 308 PRO A C 1
ATOM 2410 O O . PRO A 1 308 ? 12.946 -1.951 32.865 1.00 50.53 308 PRO A O 1
ATOM 2413 N N . GLU A 1 309 ? 14.448 -1.815 31.183 1.00 45.41 309 GLU A N 1
ATOM 2414 C CA . GLU A 1 309 ? 14.561 -0.383 30.882 1.00 45.41 309 GLU A CA 1
ATOM 2415 C C . GLU A 1 309 ? 13.270 0.439 30.721 1.00 45.41 309 GLU A C 1
ATOM 2417 O O . GLU A 1 309 ? 12.199 -0.012 30.316 1.00 45.41 309 GLU A O 1
ATOM 2422 N N . THR A 1 310 ? 13.416 1.728 31.014 1.00 50.22 310 THR A N 1
ATOM 2423 C CA . THR A 1 310 ? 12.327 2.640 31.352 1.00 50.22 310 THR A CA 1
ATOM 2424 C C . THR A 1 310 ? 11.821 3.456 30.139 1.00 50.22 310 THR A C 1
ATOM 2426 O O . THR A 1 310 ? 12.436 4.444 29.757 1.00 50.22 310 THR A O 1
ATOM 2429 N N . ASN A 1 311 ? 10.582 3.238 29.654 1.00 45.69 311 ASN A N 1
ATOM 2430 C CA . ASN A 1 311 ? 9.893 4.105 28.651 1.00 45.69 311 ASN A CA 1
ATOM 2431 C C . ASN A 1 311 ? 8.669 4.892 29.208 1.00 45.69 311 ASN A C 1
ATOM 2433 O O . ASN A 1 311 ? 7.815 4.313 29.873 1.00 45.69 311 ASN A O 1
ATOM 2437 N N . LEU A 1 312 ? 8.631 6.230 29.051 1.00 54.69 312 LEU A N 1
ATOM 2438 C CA . LEU A 1 312 ? 7.714 7.167 29.756 1.00 54.69 312 LEU A CA 1
ATOM 2439 C C . LEU A 1 312 ? 6.275 7.178 29.187 1.00 54.69 312 LEU A C 1
ATOM 2441 O O . LEU A 1 312 ? 6.001 7.903 28.241 1.00 54.69 312 LEU A O 1
ATOM 2445 N N . GLY A 1 313 ? 5.347 6.434 29.808 1.00 49.91 313 GLY A N 1
ATOM 2446 C CA . GLY A 1 313 ? 3.884 6.529 29.602 1.00 49.91 313 GLY A CA 1
ATOM 2447 C C . GLY A 1 313 ? 3.107 6.566 30.934 1.00 49.91 313 GLY A C 1
ATOM 2448 O O . GLY A 1 313 ? 3.737 6.547 31.986 1.00 49.91 313 GLY A O 1
ATOM 2449 N N . GLU A 1 314 ? 1.763 6.579 30.936 1.00 55.84 314 GLU A N 1
ATOM 2450 C CA . GLU A 1 314 ? 0.914 6.673 32.160 1.00 55.84 314 GLU A CA 1
ATOM 2451 C C . GLU A 1 314 ? 1.278 5.659 33.266 1.00 55.84 314 GLU A C 1
ATOM 2453 O O . GLU A 1 314 ? 1.212 5.964 34.458 1.00 55.84 314 GLU A O 1
ATOM 2458 N N . GLY A 1 315 ? 1.758 4.468 32.892 1.00 58.78 315 GLY A N 1
ATOM 2459 C CA . GLY A 1 315 ? 2.271 3.472 33.838 1.00 58.78 315 GLY A CA 1
ATOM 2460 C C . GLY A 1 315 ? 3.485 3.936 34.656 1.00 58.78 315 GLY A C 1
ATOM 2461 O O . GLY A 1 315 ? 3.690 3.431 35.757 1.00 58.78 315 GLY A O 1
ATOM 2462 N N . LYS A 1 316 ? 4.260 4.917 34.173 1.00 56.91 316 LYS A N 1
ATOM 2463 C CA . LYS A 1 316 ? 5.427 5.466 34.874 1.00 56.91 316 LYS A CA 1
ATOM 2464 C C . LYS A 1 316 ? 5.087 6.438 35.990 1.00 56.91 316 LYS A C 1
ATOM 2466 O O . LYS A 1 316 ? 5.863 6.503 36.930 1.00 56.91 316 LYS A O 1
ATOM 2471 N N . VAL A 1 317 ? 3.967 7.159 35.929 1.00 58.69 317 VAL A N 1
ATOM 2472 C CA . VAL A 1 317 ? 3.546 8.001 37.065 1.00 58.69 317 VAL A CA 1
ATOM 2473 C C . VAL A 1 317 ? 3.240 7.098 38.254 1.00 58.69 317 VAL A C 1
ATOM 2475 O O . VAL A 1 317 ? 3.753 7.315 39.346 1.00 58.69 317 VAL A O 1
ATOM 2478 N N . HIS A 1 318 ? 2.520 6.002 38.009 1.00 62.81 318 HIS A N 1
ATOM 2479 C CA . HIS A 1 318 ? 2.314 4.970 39.016 1.00 62.81 318 HIS A CA 1
ATOM 2480 C C . HIS A 1 318 ? 3.627 4.289 39.419 1.00 62.81 318 HIS A C 1
ATOM 2482 O O . HIS A 1 318 ? 3.871 4.162 40.607 1.00 62.81 318 HIS A O 1
ATOM 2488 N N . ALA A 1 319 ? 4.517 3.925 38.490 1.00 64.75 319 ALA A N 1
ATOM 2489 C CA . ALA A 1 319 ? 5.810 3.324 38.843 1.00 64.75 319 ALA A CA 1
ATOM 2490 C C . ALA A 1 319 ? 6.717 4.258 39.666 1.00 64.75 319 ALA A C 1
ATOM 2492 O O . ALA A 1 319 ? 7.434 3.788 40.541 1.00 64.75 319 ALA A O 1
ATOM 2493 N N . LEU A 1 320 ? 6.668 5.569 39.417 1.00 64.62 320 LEU A N 1
ATOM 2494 C CA . LEU A 1 320 ? 7.408 6.584 40.164 1.00 64.62 320 LEU A CA 1
ATOM 2495 C C . LEU A 1 320 ? 6.812 6.788 41.556 1.00 64.62 320 LEU A C 1
ATOM 2497 O O . LEU A 1 320 ? 7.560 6.827 42.524 1.00 64.62 320 LEU A O 1
ATOM 2501 N N . ILE A 1 321 ? 5.482 6.831 41.679 1.00 68.44 321 ILE A N 1
ATOM 2502 C CA . ILE A 1 321 ? 4.803 6.823 42.982 1.00 68.44 321 ILE A CA 1
ATOM 2503 C C . ILE A 1 321 ? 5.200 5.564 43.764 1.00 68.44 321 ILE A C 1
ATOM 2505 O O . ILE A 1 321 ? 5.603 5.669 44.916 1.00 68.44 321 ILE A O 1
ATOM 2509 N N . LEU A 1 322 ? 5.175 4.394 43.120 1.00 70.75 322 LEU A N 1
ATOM 2510 C CA . LEU A 1 322 ? 5.567 3.120 43.723 1.00 70.75 322 LEU A CA 1
ATOM 2511 C C . LEU A 1 322 ? 7.055 3.123 44.137 1.00 70.75 322 LEU A C 1
ATOM 2513 O O . LEU A 1 322 ? 7.386 2.708 45.247 1.00 70.75 322 LEU A O 1
ATOM 2517 N N . GLY A 1 323 ? 7.948 3.657 43.300 1.00 72.44 323 GLY A N 1
ATOM 2518 C CA . GLY A 1 323 ? 9.373 3.818 43.608 1.00 72.44 323 GLY A CA 1
ATOM 2519 C C . GLY A 1 323 ? 9.613 4.730 44.812 1.00 72.44 323 GLY A C 1
ATOM 2520 O O . GLY A 1 323 ? 10.260 4.323 45.775 1.00 72.44 323 GLY A O 1
ATOM 2521 N N . LEU A 1 324 ? 8.997 5.912 44.824 1.00 71.44 324 LEU A N 1
ATOM 2522 C CA . LEU A 1 324 ? 9.090 6.856 45.939 1.00 71.44 324 LEU A CA 1
ATOM 2523 C C . LEU A 1 324 ? 8.504 6.281 47.235 1.00 71.44 324 LEU A C 1
ATOM 2525 O O . LEU A 1 324 ? 9.068 6.497 48.304 1.00 71.44 324 LEU A O 1
ATOM 2529 N N . THR A 1 325 ? 7.417 5.504 47.162 1.00 76.06 325 THR A N 1
ATOM 2530 C CA . THR A 1 325 ? 6.885 4.807 48.344 1.00 76.06 325 THR A CA 1
ATOM 2531 C C . THR A 1 325 ? 7.821 3.707 48.840 1.00 76.06 325 THR A C 1
ATOM 2533 O O . THR A 1 325 ? 7.919 3.510 50.049 1.00 76.06 325 THR A O 1
ATOM 2536 N N . SER A 1 326 ? 8.545 3.027 47.943 1.00 73.06 326 SER A N 1
ATOM 2537 C CA . SER A 1 326 ? 9.506 1.981 48.317 1.00 73.06 326 SER A CA 1
ATOM 2538 C C . SER A 1 326 ? 10.779 2.529 48.974 1.00 73.06 326 SER A C 1
ATOM 2540 O O . SER A 1 326 ? 11.324 1.877 49.859 1.00 73.06 326 SER A O 1
ATOM 2542 N N . GLU A 1 327 ? 11.220 3.734 48.599 1.00 80.56 327 GLU A N 1
ATOM 2543 C CA . GLU A 1 327 ? 12.435 4.378 49.130 1.00 80.56 327 GLU A CA 1
ATOM 2544 C C . GLU A 1 327 ? 12.169 5.299 50.338 1.00 80.56 327 GLU A C 1
ATOM 2546 O O . GLU A 1 32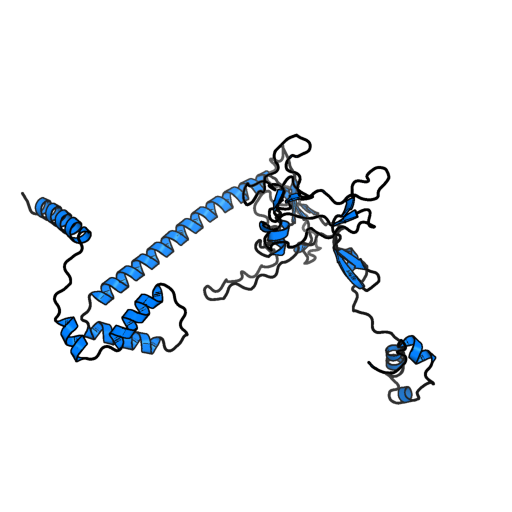7 ? 13.102 5.858 50.918 1.00 80.56 327 GLU A O 1
ATOM 2551 N N . ALA A 1 328 ? 10.905 5.478 50.736 1.00 79.12 328 ALA A N 1
ATOM 2552 C CA . ALA A 1 328 ? 10.538 6.408 51.799 1.00 79.12 328 ALA A CA 1
ATOM 2553 C C . ALA A 1 328 ? 11.141 6.004 53.169 1.00 79.12 328 ALA A C 1
ATOM 2555 O O . ALA A 1 328 ? 10.972 4.857 53.598 1.00 79.12 328 ALA A O 1
ATOM 2556 N N . PRO A 1 329 ? 11.783 6.937 53.908 1.00 81.12 329 PRO A N 1
ATOM 2557 C CA . PRO A 1 329 ? 12.371 6.645 55.212 1.00 81.12 329 PRO A CA 1
ATOM 2558 C C . PRO A 1 329 ? 11.318 6.234 56.257 1.00 81.12 329 PRO A C 1
ATOM 2560 O O . PRO A 1 329 ? 10.184 6.725 56.229 1.00 81.12 329 PRO A O 1
ATOM 2563 N N . PRO A 1 330 ? 11.689 5.409 57.258 1.00 76.19 330 PRO A N 1
ATOM 2564 C CA . PRO A 1 330 ? 10.742 4.831 58.213 1.00 76.19 330 PRO A CA 1
ATOM 2565 C C . PRO A 1 330 ? 10.004 5.892 59.046 1.00 76.19 330 PRO A C 1
ATOM 2567 O O . PRO A 1 330 ? 8.824 5.728 59.355 1.00 76.19 330 PRO A O 1
ATOM 2570 N N . ALA A 1 331 ? 10.641 7.028 59.342 1.00 78.00 331 ALA A N 1
ATOM 2571 C CA . ALA A 1 331 ? 10.000 8.146 60.035 1.00 78.00 331 ALA A CA 1
ATOM 2572 C C . ALA A 1 331 ? 8.842 8.763 59.225 1.00 78.00 331 ALA A C 1
ATOM 2574 O O . ALA A 1 331 ? 7.782 9.051 59.777 1.00 78.00 331 ALA A O 1
ATOM 2575 N N . VAL A 1 332 ? 9.018 8.909 57.907 1.00 73.88 332 VAL A N 1
ATOM 2576 C CA . VAL A 1 332 ? 7.988 9.434 56.996 1.00 73.88 332 VAL A CA 1
ATOM 2577 C C . VAL A 1 332 ? 6.875 8.405 56.808 1.00 73.88 332 VAL A C 1
ATOM 2579 O O . VAL A 1 332 ? 5.703 8.763 56.845 1.00 73.88 332 VAL A O 1
ATOM 2582 N N . SER A 1 333 ? 7.231 7.119 56.716 1.00 71.00 333 SER A N 1
ATOM 2583 C CA . SER A 1 333 ? 6.263 6.018 56.635 1.00 71.00 333 SER A CA 1
ATOM 2584 C C . SER A 1 333 ? 5.309 5.988 57.835 1.00 71.00 333 SER A C 1
ATOM 2586 O O . SER A 1 333 ? 4.100 5.870 57.659 1.00 71.00 333 SER A O 1
ATOM 2588 N N . SER A 1 334 ? 5.854 6.205 59.037 1.00 75.81 334 SER A N 1
ATOM 2589 C CA . SER A 1 334 ? 5.114 6.216 60.303 1.00 75.81 334 SER A CA 1
ATOM 2590 C C . SER A 1 334 ? 4.178 7.423 60.398 1.00 75.81 334 SER A C 1
ATOM 2592 O O . SER A 1 334 ? 3.058 7.316 60.892 1.00 75.81 334 SER A O 1
ATOM 2594 N N . ALA A 1 335 ? 4.625 8.580 59.901 1.00 76.56 335 ALA A N 1
ATOM 2595 C CA . ALA A 1 335 ? 3.816 9.791 59.841 1.00 76.56 335 ALA A CA 1
ATOM 2596 C C . ALA A 1 335 ? 2.666 9.665 58.826 1.00 76.56 335 ALA A C 1
ATOM 2598 O O . ALA A 1 335 ? 1.551 10.083 59.121 1.00 76.56 335 ALA A O 1
ATOM 2599 N N . MET A 1 336 ? 2.910 9.043 57.667 1.00 70.06 336 MET A N 1
ATOM 2600 C CA . MET A 1 336 ? 1.887 8.814 56.639 1.00 70.06 336 MET A CA 1
ATOM 2601 C C . MET A 1 336 ? 0.841 7.781 57.064 1.00 70.06 336 MET A C 1
ATOM 2603 O O . MET A 1 336 ? -0.335 7.963 56.775 1.00 70.06 336 MET A O 1
ATOM 2607 N N . SER A 1 337 ? 1.234 6.719 57.773 1.00 72.31 337 SER A N 1
ATOM 2608 C CA . SER A 1 337 ? 0.288 5.725 58.300 1.00 72.31 337 SER A CA 1
ATOM 2609 C C . SER A 1 337 ? -0.618 6.263 59.409 1.00 72.31 337 SER A C 1
ATOM 2611 O O . SER A 1 337 ? -1.694 5.718 59.623 1.00 72.31 337 SER A O 1
ATOM 2613 N N . ASN A 1 338 ? -0.185 7.318 60.104 1.00 75.12 338 ASN A N 1
ATOM 2614 C CA . ASN A 1 338 ? -0.947 7.971 61.169 1.00 75.12 338 ASN A CA 1
ATOM 2615 C C . ASN A 1 338 ? -1.706 9.218 60.682 1.00 75.12 338 ASN A C 1
ATOM 2617 O O . ASN A 1 338 ? -2.330 9.896 61.493 1.00 75.12 338 ASN A O 1
ATOM 2621 N N . ALA A 1 339 ? -1.625 9.553 59.390 1.00 69.94 339 ALA A N 1
ATOM 2622 C CA . ALA A 1 339 ? -2.363 10.669 58.817 1.00 69.94 339 ALA A CA 1
ATOM 2623 C C . ALA A 1 339 ? -3.827 10.270 58.584 1.00 69.94 339 ALA A C 1
ATOM 2625 O O . ALA A 1 339 ? -4.104 9.201 58.035 1.00 69.94 339 ALA A O 1
ATOM 2626 N N . ASP A 1 340 ? -4.760 11.137 58.978 1.00 65.50 340 ASP A N 1
ATOM 2627 C CA . ASP A 1 340 ? -6.185 10.922 58.730 1.00 65.50 340 ASP A CA 1
ATOM 2628 C C . ASP A 1 340 ? -6.461 10.808 57.217 1.00 65.50 340 ASP A C 1
ATOM 2630 O O . ASP A 1 340 ? -5.862 11.548 56.423 1.00 65.50 340 ASP A O 1
ATOM 2634 N N . PRO A 1 341 ? -7.355 9.896 56.784 1.00 66.75 341 PRO A N 1
ATOM 2635 C CA . PRO A 1 341 ? -7.669 9.738 55.373 1.00 66.75 341 PRO A CA 1
ATOM 2636 C C . PRO A 1 341 ? -8.190 11.059 54.784 1.00 66.75 341 PRO A C 1
ATOM 2638 O O . PRO A 1 341 ? -8.928 11.791 55.454 1.00 66.75 341 PRO A O 1
ATOM 2641 N N . PRO A 1 342 ? -7.834 11.378 53.525 1.00 69.44 342 PRO A N 1
ATOM 2642 C CA . PRO A 1 342 ? -8.287 12.602 52.885 1.00 69.44 342 PRO A CA 1
ATOM 2643 C C . PRO A 1 342 ? -9.823 12.646 52.832 1.00 69.44 342 PRO A C 1
ATOM 2645 O O . PRO A 1 342 ? -10.467 11.606 52.655 1.00 69.44 342 PRO A O 1
ATOM 2648 N N . PRO A 1 343 ? -10.434 13.837 52.976 1.00 74.19 343 PRO A N 1
ATOM 2649 C CA . PRO A 1 343 ? -11.881 13.967 52.912 1.00 74.19 343 PRO A CA 1
ATOM 2650 C C . PRO A 1 343 ? -12.392 13.492 51.540 1.00 74.19 343 PRO A C 1
ATOM 2652 O O . PRO A 1 343 ? -11.779 13.829 50.524 1.00 74.19 343 PRO A O 1
ATOM 2655 N N . PRO A 1 344 ? -13.509 12.741 51.491 1.00 74.88 344 PRO A N 1
ATOM 2656 C CA . PRO A 1 344 ? -14.036 12.196 50.245 1.00 74.88 344 PRO A CA 1
ATOM 2657 C C . PRO A 1 344 ? -14.359 13.310 49.248 1.00 74.88 344 PRO A C 1
ATOM 2659 O O . PRO A 1 344 ? -14.791 14.407 49.633 1.00 74.88 344 PRO A O 1
ATOM 2662 N N . SER A 1 345 ? -14.149 13.014 47.965 1.00 80.69 345 SER A N 1
ATOM 2663 C CA . SER A 1 345 ? -14.426 13.948 46.873 1.00 80.69 345 SER A CA 1
ATOM 2664 C C . SER A 1 345 ? -15.917 14.308 46.815 1.00 80.69 345 SER A C 1
ATOM 2666 O O . SER A 1 345 ? -16.770 13.595 47.347 1.00 80.69 345 SER A O 1
ATOM 2668 N N . ALA A 1 346 ? -16.253 15.446 46.199 1.00 82.06 346 ALA A N 1
ATOM 2669 C CA . ALA A 1 346 ? -17.639 15.922 46.135 1.00 82.06 346 ALA A CA 1
ATOM 2670 C C . ALA A 1 346 ? -18.582 14.897 45.474 1.00 82.06 346 ALA A C 1
ATOM 2672 O O . ALA A 1 346 ? -19.697 14.691 45.953 1.00 82.06 346 ALA A O 1
ATOM 2673 N N . ASP A 1 347 ? -18.097 14.204 44.442 1.00 80.88 347 ASP A N 1
ATOM 2674 C CA . ASP A 1 347 ? -18.846 13.158 43.746 1.00 80.88 347 ASP A CA 1
ATOM 2675 C C . ASP A 1 347 ? -19.034 11.927 44.640 1.00 80.88 347 ASP A C 1
ATOM 2677 O O . ASP A 1 347 ? -20.149 11.437 44.805 1.00 80.88 347 ASP A O 1
ATOM 2681 N N . GLU A 1 348 ? -17.978 11.461 45.311 1.00 81.50 348 GLU A N 1
ATOM 2682 C CA . GLU A 1 348 ? -18.078 10.346 46.260 1.00 81.50 348 GLU A CA 1
ATOM 2683 C C . GLU A 1 348 ? -19.039 10.664 47.410 1.00 81.50 348 GLU A C 1
ATOM 2685 O O . GLU A 1 348 ? -19.834 9.808 47.792 1.00 81.50 348 GLU A O 1
ATOM 2690 N N . ARG A 1 349 ? -19.042 11.902 47.922 1.00 86.06 349 ARG A N 1
ATOM 2691 C CA . ARG A 1 349 ? -20.016 12.354 48.928 1.00 86.06 349 ARG A CA 1
ATOM 2692 C C . ARG A 1 349 ? -21.450 12.272 48.416 1.00 86.06 349 ARG A C 1
ATOM 2694 O O . ARG A 1 349 ? -22.294 11.715 49.110 1.00 86.06 349 ARG A O 1
ATOM 2701 N N . ALA A 1 350 ? -21.722 12.748 47.202 1.00 89.00 350 ALA A N 1
ATOM 2702 C CA . ALA A 1 350 ? -23.055 12.662 46.607 1.00 89.00 350 ALA A CA 1
ATOM 2703 C C . ALA A 1 350 ? -23.515 11.201 46.426 1.00 89.00 350 ALA A C 1
ATOM 2705 O O . ALA A 1 350 ? -24.668 10.861 46.705 1.00 89.00 350 ALA A O 1
ATOM 2706 N N . HIS A 1 351 ? -22.604 10.314 46.015 1.00 88.88 351 HIS A N 1
ATOM 2707 C CA . HIS A 1 351 ? -22.872 8.880 45.896 1.00 88.88 351 HIS A CA 1
ATOM 2708 C C . HIS A 1 351 ? -23.128 8.219 47.260 1.00 88.88 351 HIS A C 1
ATOM 2710 O O . HIS A 1 351 ? -24.035 7.393 47.386 1.00 88.88 351 HIS A O 1
ATOM 2716 N N . LEU A 1 352 ? -22.368 8.593 48.291 1.00 90.31 352 LEU A N 1
ATOM 2717 C CA . LEU A 1 352 ? -22.547 8.097 49.656 1.00 90.31 352 LEU A CA 1
ATOM 2718 C C . LEU A 1 352 ? -23.866 8.577 50.267 1.00 90.31 352 LEU A C 1
ATOM 2720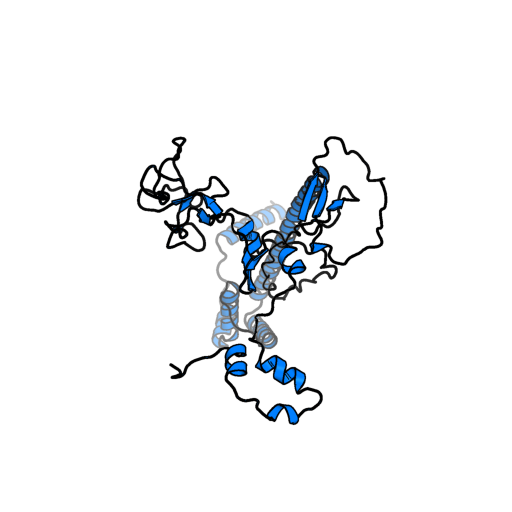 O O . LEU A 1 352 ? -24.562 7.780 50.888 1.00 90.31 352 LEU A O 1
ATOM 2724 N N . GLU A 1 353 ? -24.266 9.827 50.033 1.00 92.31 353 GLU A N 1
ATOM 2725 C CA . GLU A 1 353 ? -25.578 10.343 50.442 1.00 92.31 353 GLU A CA 1
ATOM 2726 C C . GLU A 1 353 ? -26.726 9.621 49.723 1.00 92.31 353 GLU A C 1
ATOM 2728 O O . GLU A 1 353 ? -27.759 9.324 50.327 1.00 92.31 353 GLU A O 1
ATOM 2733 N N . MET A 1 354 ? -26.559 9.297 48.437 1.00 89.81 354 MET A N 1
ATOM 2734 C CA . MET A 1 354 ? -27.540 8.513 47.684 1.00 89.81 354 MET A CA 1
ATOM 2735 C C . MET A 1 354 ? -27.662 7.084 48.232 1.00 89.81 354 MET A C 1
ATOM 2737 O O . MET A 1 354 ? -28.774 6.584 48.415 1.00 89.81 354 MET A O 1
ATOM 2741 N N . LEU A 1 355 ? -26.536 6.443 48.556 1.00 92.88 355 LEU A N 1
ATOM 2742 C CA . LEU A 1 355 ? -26.511 5.139 49.221 1.00 92.88 355 LEU A CA 1
ATOM 2743 C C . LEU A 1 355 ? -27.130 5.204 50.615 1.00 92.88 355 LEU A C 1
ATOM 2745 O O . LEU A 1 355 ? -27.901 4.322 50.973 1.00 92.88 355 LEU A O 1
ATOM 2749 N N . GLN A 1 356 ? -26.857 6.258 51.381 1.00 92.25 356 GLN A N 1
ATOM 2750 C CA . GLN A 1 356 ? -27.443 6.463 52.699 1.00 92.25 356 GLN A CA 1
ATOM 2751 C C . GLN A 1 356 ? -28.966 6.604 52.611 1.00 92.25 356 GLN A C 1
ATOM 2753 O O . GLN A 1 356 ? -29.672 5.981 53.399 1.00 92.25 356 GLN A O 1
ATOM 2758 N N . LYS A 1 357 ? -29.484 7.333 51.612 1.00 90.94 357 LYS A N 1
ATOM 2759 C CA . LYS A 1 357 ? -30.928 7.418 51.334 1.00 90.94 357 LYS A CA 1
ATOM 2760 C C . LYS A 1 357 ? -31.523 6.057 50.974 1.00 90.94 357 LYS A C 1
ATOM 2762 O O . LYS A 1 357 ? -32.586 5.714 51.482 1.00 90.94 357 LYS A O 1
ATOM 2767 N N . LEU A 1 358 ? -30.840 5.258 50.153 1.00 90.44 358 LEU A N 1
ATOM 2768 C CA . LEU A 1 358 ? -31.283 3.901 49.805 1.00 90.44 358 LEU A CA 1
ATOM 2769 C C . LEU A 1 358 ? -31.261 2.953 51.009 1.00 90.44 358 LEU A C 1
ATOM 2771 O O . LEU A 1 358 ? -32.181 2.158 51.185 1.00 90.44 358 LEU A O 1
ATOM 2775 N N . ILE A 1 359 ? -30.234 3.048 51.851 1.00 90.94 359 ILE A N 1
ATOM 2776 C CA . ILE A 1 359 ? -30.104 2.268 53.083 1.00 90.94 359 ILE A CA 1
ATOM 2777 C C . ILE A 1 359 ? -31.194 2.674 54.080 1.00 90.94 359 ILE A C 1
ATOM 2779 O O . ILE A 1 359 ? -31.834 1.798 54.646 1.00 90.94 359 ILE A O 1
ATOM 2783 N N . GLN A 1 360 ? -31.472 3.971 54.244 1.00 89.00 360 GLN A N 1
ATOM 2784 C CA . GLN A 1 360 ? -32.572 4.470 55.078 1.00 89.00 360 GLN A CA 1
ATOM 2785 C C . GLN A 1 360 ? -33.941 4.024 54.553 1.00 89.00 360 GLN A C 1
ATOM 2787 O O . GLN A 1 360 ? -34.775 3.585 55.335 1.00 89.00 360 GLN A O 1
ATOM 2792 N N . GLN A 1 361 ? -34.160 4.042 53.235 1.00 85.88 361 GLN A N 1
ATOM 2793 C CA . GLN A 1 361 ? -35.376 3.489 52.627 1.00 85.88 361 GLN A CA 1
ATOM 2794 C C . GLN A 1 361 ? -35.514 1.975 52.854 1.00 85.88 361 GLN A C 1
ATOM 2796 O O . GLN A 1 361 ? -36.627 1.473 52.966 1.00 85.88 361 GLN A O 1
ATOM 2801 N N . ARG A 1 362 ? -34.398 1.238 52.926 1.00 82.81 362 ARG A N 1
ATOM 2802 C CA . ARG A 1 362 ? -34.371 -0.211 53.196 1.00 82.81 362 ARG A CA 1
ATOM 2803 C C . ARG A 1 362 ? -34.504 -0.565 54.677 1.00 82.81 362 ARG A C 1
ATOM 2805 O O . ARG A 1 362 ? -35.009 -1.643 54.971 1.00 82.81 362 ARG A O 1
ATOM 2812 N N . LEU A 1 363 ? -34.013 0.287 55.573 1.00 83.94 363 LEU A N 1
ATOM 2813 C CA . LEU A 1 363 ? -34.064 0.100 57.026 1.00 83.94 363 LEU A CA 1
ATOM 2814 C C . LEU A 1 363 ? -35.353 0.667 57.663 1.00 83.94 363 LEU A C 1
ATOM 2816 O O . LEU A 1 363 ? -35.575 0.410 58.843 1.00 83.94 363 LEU A O 1
ATOM 2820 N N . GLY A 1 364 ? -36.204 1.355 56.886 1.00 68.62 364 GLY A N 1
ATOM 2821 C CA . GLY A 1 364 ? -37.447 2.020 57.324 1.00 68.62 364 GLY A CA 1
ATOM 2822 C C . GLY A 1 364 ? -37.163 3.368 58.007 1.00 68.62 364 GLY A C 1
ATOM 2823 O O . GLY A 1 364 ? -36.185 3.486 58.739 1.00 68.62 364 GLY A O 1
ATOM 2824 N N . ALA A 1 365 ? -37.889 4.479 57.834 1.00 52.62 365 ALA A N 1
ATOM 2825 C CA . ALA A 1 365 ? -39.275 4.708 57.402 1.00 52.62 365 ALA A CA 1
ATOM 2826 C C . ALA A 1 365 ? -40.272 3.654 57.889 1.00 52.62 365 ALA A C 1
ATOM 2828 O O . ALA A 1 365 ? -40.447 2.636 57.183 1.00 52.62 365 ALA A O 1
#

pLDDT: mean 72.56, std 12.35, range [35.97, 92.88]

InterPro domains:
  IPR001965 Zinc finger, PHD-type [SM00249] (98-153)
  IPR011011 Zinc finger, FYVE/PHD-type [SSF57903] (93-155)
  IPR013083 Zinc finger, RING/FYVE/PHD-type [G3DSA:3.30.40.10] (92-154)
  IPR019787 Zinc finger, PHD-finger [PF00628] (99-150)
  IPR052819 Chromatin-associated regulatory protein [PTHR47636] (1-363)